Protein AF-A0A1F3E690-F1 (afdb_monomer_lite)

Sequence (294 aa):
MEQYYFLQKNGNSQGPYRLVDLKKLAIQADDLVWRNNTNEWVKASDLEELSDIIIAKAPPVDESSLNIAGLYYFIQQKGIKKGPFKLQELKQLTIYFDELVWRSDSDQWKKSSDFEEFRDSFVIKPPPTPTEQNITEVNKKFVSKIFGRLVYLYITISVLIGIISYTIAQTSWENYIKETEGKYLGNTRSSNAPGYVTDYELMMNKRYPYYRPNSNNESAYGYGQGFWFRSFIAFGGTVYLTEEEQRNSNALLGNLMLSSFASLSFIFVAIGLIYYTIQRVSTEVEIETSILPK

Secondary structure (DSSP, 8-state):
----EEEEETTEEEEEE-HHHHTTS---TT-EEEETT-SS-EEGGG-GGGTTT----PPPP-GGGG--TT--EEEEETTEEEEEE-HHHHHHS---TT-EEEETT-SS-EEGGG-GGGGGG---PPPPPHHHHHHHHHHHHHHHHHHHHHHHHHHHHHHHHHHHHHHHHHHHHHHHHHHTTT--------TTSTTPPPHHHHHHTTEEES--TT-S---TTHHHHHHHHHHTGGG-PPPEEEHHHHHSHHHHHHHHHHHHHHHHHHHHHHHHHHHHHHHHHHHHHHHHHHHS--

Structure (mmCIF, N/CA/C/O backbone):
data_AF-A0A1F3E690-F1
#
_entry.id   AF-A0A1F3E690-F1
#
loop_
_atom_site.group_PDB
_atom_site.id
_atom_site.type_symbol
_atom_site.label_atom_id
_atom_site.label_alt_id
_atom_site.label_comp_id
_atom_site.label_asym_id
_atom_site.label_entity_id
_atom_site.label_seq_id
_atom_site.pdbx_PDB_ins_code
_atom_site.Cartn_x
_atom_site.Cartn_y
_atom_site.Cartn_z
_atom_site.occupancy
_atom_site.B_iso_or_equiv
_atom_site.auth_seq_id
_atom_site.auth_comp_id
_atom_site.auth_asym_id
_atom_site.auth_atom_id
_atom_site.pdbx_PDB_model_num
ATOM 1 N N . MET A 1 1 ? -47.374 12.536 24.929 1.00 78.00 1 MET A N 1
ATOM 2 C CA . MET A 1 1 ? -46.055 13.028 24.474 1.00 78.00 1 MET A CA 1
ATOM 3 C C . MET A 1 1 ? -45.161 11.816 24.312 1.00 78.00 1 MET A C 1
ATOM 5 O O . MET A 1 1 ? -45.245 10.933 25.156 1.00 78.00 1 MET A O 1
ATOM 9 N N . GLU A 1 2 ? -44.383 11.724 23.236 1.00 88.00 2 GLU A N 1
ATOM 10 C CA . GLU A 1 2 ? -43.420 10.626 23.085 1.00 88.00 2 GLU A CA 1
ATOM 11 C C . GLU A 1 2 ? -42.302 10.775 24.133 1.00 88.00 2 GLU A C 1
ATOM 13 O O . GLU A 1 2 ? -41.758 11.868 24.313 1.00 88.00 2 GLU A O 1
ATOM 18 N N . GLN A 1 3 ? -42.003 9.695 24.859 1.00 93.75 3 GLN A N 1
ATOM 19 C CA . GLN A 1 3 ? -40.878 9.638 25.794 1.00 93.75 3 GLN A CA 1
ATOM 20 C C . GLN A 1 3 ? -39.616 9.201 25.051 1.00 93.75 3 GLN A C 1
ATOM 22 O O . GLN A 1 3 ? -39.649 8.274 24.238 1.00 93.75 3 GLN A O 1
ATOM 27 N N . TYR A 1 4 ? -38.513 9.879 25.352 1.00 96.50 4 TYR A N 1
ATOM 28 C CA . TYR A 1 4 ? -37.199 9.612 24.785 1.00 96.50 4 TYR A CA 1
ATOM 29 C C . TYR A 1 4 ? -36.187 9.400 25.902 1.00 96.50 4 TYR A C 1
ATOM 31 O O . TYR A 1 4 ? -36.255 10.068 26.938 1.00 96.50 4 TYR A O 1
ATOM 39 N N . TYR A 1 5 ? -35.245 8.496 25.647 1.00 97.31 5 TYR A N 1
ATOM 40 C CA . TYR A 1 5 ? -34.231 8.064 26.597 1.00 97.31 5 TYR A CA 1
ATOM 41 C C . TYR A 1 5 ? -32.831 8.314 26.041 1.00 97.31 5 TYR A C 1
ATOM 43 O O . TYR A 1 5 ? -32.582 8.121 24.851 1.00 97.31 5 TYR A O 1
ATOM 51 N N . PHE A 1 6 ? -31.907 8.700 26.906 1.00 96.94 6 PHE A N 1
ATOM 52 C CA . PHE A 1 6 ? -30.475 8.726 26.633 1.00 96.94 6 PHE A CA 1
ATOM 53 C C . PHE A 1 6 ? -29.792 7.737 27.572 1.00 96.94 6 PHE A C 1
ATOM 55 O O . PHE A 1 6 ? -30.199 7.603 28.723 1.00 96.94 6 PHE A O 1
ATOM 62 N N . LEU A 1 7 ? -28.770 7.042 27.084 1.00 96.62 7 LEU A N 1
ATOM 63 C CA . LEU A 1 7 ? -28.048 6.006 27.814 1.00 96.62 7 LEU A CA 1
ATOM 64 C C . LEU A 1 7 ? -26.575 6.389 27.925 1.00 96.62 7 LEU A C 1
ATOM 66 O O . LEU A 1 7 ? -25.974 6.777 26.925 1.00 96.62 7 LEU A O 1
ATOM 70 N N . GLN A 1 8 ? -25.982 6.290 29.110 1.00 94.69 8 GLN A N 1
ATOM 71 C CA . GLN A 1 8 ? -24.563 6.566 29.302 1.00 94.69 8 GLN A CA 1
ATOM 72 C C . GLN A 1 8 ? -23.783 5.252 29.334 1.00 94.69 8 GLN A C 1
ATOM 74 O O . GLN A 1 8 ? -23.888 4.489 30.289 1.00 94.69 8 GLN A O 1
ATOM 79 N N . LYS A 1 9 ? -22.974 4.998 28.299 1.00 84.62 9 LYS A N 1
ATOM 80 C CA . LYS A 1 9 ? -22.140 3.794 28.185 1.00 84.62 9 LYS A CA 1
ATOM 81 C C . LYS A 1 9 ? -20.679 4.191 28.029 1.00 84.62 9 LYS A C 1
ATOM 83 O O . LYS A 1 9 ? -20.340 4.988 27.154 1.00 84.62 9 LYS A O 1
ATOM 88 N N . ASN A 1 10 ? -19.810 3.653 28.886 1.00 80.88 10 ASN A N 1
ATOM 89 C CA . ASN A 1 10 ? -18.375 3.977 28.913 1.00 80.88 10 ASN A CA 1
ATOM 90 C C . ASN A 1 10 ? -18.098 5.494 29.011 1.00 80.88 10 ASN A C 1
ATOM 92 O O . ASN A 1 10 ? -17.221 6.020 28.331 1.00 80.88 10 ASN A O 1
ATOM 96 N N . GLY A 1 11 ? -18.894 6.218 29.806 1.00 80.56 11 GLY A N 1
ATOM 97 C CA . GLY A 1 11 ? -18.765 7.668 29.996 1.00 80.56 11 GLY A CA 1
ATOM 98 C C . GLY A 1 11 ? -19.357 8.539 28.880 1.00 80.56 11 GLY A C 1
ATOM 99 O O . GLY A 1 11 ? -19.478 9.745 29.076 1.00 80.56 11 GLY A O 1
ATOM 100 N N . ASN A 1 12 ? -19.794 7.954 27.760 1.00 85.06 12 ASN A N 1
ATOM 101 C CA . ASN A 1 12 ? -20.413 8.680 26.652 1.00 85.06 12 ASN A CA 1
ATOM 102 C C . ASN A 1 12 ? -21.935 8.529 26.667 1.00 85.06 12 ASN A C 1
ATOM 104 O O . ASN A 1 12 ? -22.455 7.421 26.800 1.00 85.06 12 ASN A O 1
ATOM 108 N N . SER A 1 13 ? -22.648 9.635 26.467 1.00 91.50 13 SER A N 1
ATOM 109 C CA . SER A 1 13 ? -24.105 9.635 26.317 1.00 91.50 13 SER A CA 1
ATOM 110 C C . SER A 1 13 ? -24.503 9.289 24.879 1.00 91.50 13 SER A C 1
ATOM 112 O O . SER A 1 13 ? -23.990 9.874 23.927 1.00 91.50 13 SER A O 1
ATOM 114 N N . GLN A 1 14 ? -25.435 8.355 24.716 1.00 94.94 14 GLN A N 1
ATOM 115 C CA . GLN A 1 14 ? -25.971 7.886 23.438 1.00 94.94 14 GLN A CA 1
ATOM 116 C C . GLN A 1 14 ? -27.498 8.067 23.420 1.00 94.94 14 GLN A C 1
ATOM 118 O O . GLN A 1 14 ? -28.157 7.831 24.431 1.00 94.94 14 GLN A O 1
ATOM 123 N N . GLY A 1 15 ? -28.075 8.494 22.294 1.00 93.56 15 GLY A N 1
ATOM 124 C CA . GLY A 1 15 ? -29.522 8.721 22.147 1.00 93.56 15 GLY A CA 1
ATOM 125 C C . GLY A 1 15 ? -29.861 9.898 21.218 1.00 93.56 15 GLY A C 1
ATOM 126 O O . GLY A 1 15 ? -28.955 10.445 20.585 1.00 93.56 15 GLY A O 1
ATOM 127 N N . PRO A 1 16 ? -31.143 10.310 21.128 1.00 96.00 16 PRO A N 1
ATOM 128 C CA . PRO A 1 16 ? -32.289 9.781 21.872 1.00 96.00 16 PRO A CA 1
ATOM 129 C C . PRO A 1 16 ? -32.800 8.442 21.318 1.00 96.00 16 PRO A C 1
ATOM 131 O O . PRO A 1 16 ? -32.858 8.236 20.108 1.00 96.00 16 PRO A O 1
ATOM 134 N N . TYR A 1 17 ? -33.241 7.557 22.209 1.00 97.06 17 TYR A N 1
ATOM 135 C CA . TYR A 1 17 ? -33.854 6.269 21.891 1.00 97.06 17 TYR A CA 1
ATOM 136 C C . TYR A 1 17 ? -35.322 6.237 22.298 1.00 97.06 17 TYR A C 1
ATOM 138 O O . TYR A 1 17 ? -35.722 6.843 23.295 1.00 97.06 17 TYR A O 1
ATOM 146 N N . ARG A 1 18 ? -36.126 5.477 21.551 1.00 96.69 18 ARG A N 1
ATOM 147 C CA . ARG A 1 18 ? -37.462 5.060 21.991 1.00 96.69 18 ARG A CA 1
ATOM 148 C C . ARG A 1 18 ? -37.337 3.792 22.834 1.00 96.69 18 ARG A C 1
ATOM 150 O O . ARG A 1 18 ? -36.387 3.029 22.673 1.00 96.69 18 ARG A O 1
ATOM 157 N N . LEU A 1 19 ? -38.336 3.504 23.670 1.00 95.06 19 LEU A N 1
ATOM 158 C CA . LEU A 1 19 ? -38.363 2.288 24.501 1.00 95.06 19 LEU A CA 1
ATOM 159 C C . LEU A 1 19 ? -38.184 0.994 23.677 1.00 95.06 19 LEU A C 1
ATOM 161 O O . LEU A 1 19 ? -37.526 0.050 24.101 1.00 95.06 19 LEU A O 1
ATOM 165 N N . VAL A 1 20 ? -38.738 0.965 22.462 1.00 94.44 20 VAL A N 1
ATOM 166 C CA . VAL A 1 20 ? -38.610 -0.173 21.534 1.00 94.44 20 VAL A CA 1
ATOM 167 C C . VAL A 1 20 ? -37.180 -0.327 21.003 1.00 94.44 20 VAL A C 1
ATOM 169 O O . VAL A 1 20 ? -36.743 -1.446 20.743 1.00 94.44 20 VAL A O 1
ATOM 172 N N . ASP A 1 21 ? -36.438 0.771 20.861 1.00 95.56 21 ASP A N 1
ATOM 173 C CA . ASP A 1 21 ? -35.041 0.740 20.422 1.00 95.56 21 ASP A CA 1
ATOM 174 C C . ASP A 1 21 ? -34.113 0.344 21.573 1.00 95.56 21 ASP A C 1
ATOM 176 O O . ASP A 1 21 ? -33.176 -0.424 21.358 1.00 95.56 21 ASP A O 1
ATOM 180 N N . LEU A 1 22 ? -34.433 0.765 22.804 1.00 93.94 22 LEU A N 1
ATOM 181 C CA . LEU A 1 22 ? -33.740 0.317 24.014 1.00 93.94 22 LEU A CA 1
ATOM 182 C C . LEU A 1 22 ? -33.794 -1.207 24.177 1.00 93.94 22 LEU A C 1
ATOM 184 O O . LEU A 1 22 ? -32.798 -1.784 24.576 1.00 93.94 22 LEU A O 1
ATOM 188 N N . LYS A 1 23 ? -34.880 -1.886 23.775 1.00 92.62 23 LYS A N 1
ATOM 189 C CA . LYS A 1 23 ? -34.962 -3.366 23.788 1.00 92.62 23 LYS A CA 1
ATOM 190 C C . LYS A 1 23 ? -33.891 -4.064 22.946 1.00 92.62 23 LYS A C 1
ATOM 192 O O . LYS A 1 23 ? -33.579 -5.224 23.193 1.00 92.62 23 LYS A O 1
ATOM 197 N N . LYS A 1 24 ? -33.373 -3.394 21.914 1.00 93.44 24 LYS A N 1
ATOM 198 C CA . LYS A 1 24 ? -32.326 -3.938 21.032 1.00 93.44 24 LYS A CA 1
ATOM 199 C C . LYS A 1 24 ? -30.928 -3.671 21.577 1.00 93.44 24 LYS A C 1
ATOM 201 O O . LYS A 1 24 ? -29.971 -4.318 21.160 1.00 93.44 24 LYS A O 1
ATOM 206 N N . LEU A 1 25 ? -30.809 -2.697 22.472 1.00 89.75 25 LEU A N 1
ATOM 207 C CA . LEU A 1 25 ? -29.580 -2.367 23.164 1.00 89.75 25 LEU A CA 1
ATOM 208 C C . LEU A 1 25 ? -29.561 -3.245 24.417 1.00 89.75 25 LEU A C 1
ATOM 210 O O . LEU A 1 25 ? -30.463 -3.186 25.235 1.00 89.75 25 LEU A O 1
ATOM 214 N N . ALA A 1 26 ? -28.583 -4.133 24.547 1.00 89.94 26 ALA A N 1
ATOM 215 C CA . ALA A 1 26 ? -28.432 -4.959 25.742 1.00 89.94 26 ALA A CA 1
ATOM 216 C C . ALA A 1 26 ? -28.066 -4.070 26.951 1.00 89.94 26 ALA A C 1
ATOM 218 O O . ALA A 1 26 ? -26.880 -3.844 27.205 1.00 89.94 26 ALA A O 1
ATOM 219 N N . ILE A 1 27 ? -29.076 -3.511 27.625 1.00 94.06 27 ILE A N 1
ATOM 220 C CA . ILE A 1 27 ? -28.943 -2.596 28.769 1.00 94.06 27 ILE A CA 1
ATOM 221 C C . ILE A 1 27 ? -28.781 -3.412 30.049 1.00 94.06 27 ILE A C 1
ATOM 223 O O . ILE A 1 27 ? -29.489 -4.401 30.263 1.00 94.06 27 ILE A O 1
ATOM 227 N N . GLN A 1 28 ? -27.842 -2.995 30.892 1.00 94.19 28 GLN A N 1
ATOM 228 C CA . GLN A 1 28 ? -27.596 -3.583 32.204 1.00 94.19 28 GLN A CA 1
ATOM 229 C C . GLN A 1 28 ? -28.292 -2.775 33.305 1.00 94.19 28 GLN A C 1
ATOM 231 O O . GLN A 1 28 ? -28.606 -1.601 33.136 1.00 94.19 28 GLN A O 1
ATOM 236 N N . ALA A 1 29 ? -28.536 -3.409 34.454 1.00 94.31 29 ALA A N 1
ATOM 237 C CA . ALA A 1 29 ? -29.209 -2.790 35.600 1.00 94.31 29 ALA A CA 1
ATOM 238 C C . ALA A 1 29 ? -28.504 -1.518 36.114 1.00 94.31 29 ALA A C 1
ATOM 240 O O . ALA A 1 29 ? -29.156 -0.610 36.623 1.00 94.31 29 ALA A O 1
ATOM 241 N N . ASP A 1 30 ? -27.179 -1.464 35.996 1.00 94.25 30 ASP A N 1
ATOM 242 C CA . ASP A 1 30 ? -26.307 -0.385 36.456 1.00 94.25 30 ASP A CA 1
ATOM 243 C C . ASP A 1 30 ? -26.054 0.714 35.413 1.00 94.25 30 ASP A C 1
ATOM 245 O O . ASP A 1 30 ? -25.479 1.745 35.771 1.00 94.25 30 ASP A O 1
ATOM 249 N N . ASP A 1 31 ? -26.517 0.545 34.169 1.00 94.81 31 ASP A N 1
ATOM 250 C CA . ASP A 1 31 ? -26.424 1.588 33.145 1.00 94.81 31 ASP A CA 1
ATOM 251 C C . ASP A 1 31 ? -27.218 2.831 33.581 1.00 94.81 31 ASP A C 1
ATOM 253 O O . ASP A 1 31 ? -28.345 2.741 34.078 1.00 94.81 31 ASP A O 1
ATOM 257 N N . LEU A 1 32 ? -26.636 4.015 33.379 1.00 96.19 32 LEU A N 1
ATOM 258 C CA . LEU A 1 32 ? -27.300 5.282 33.671 1.00 96.19 32 LEU A CA 1
ATOM 259 C C . LEU A 1 32 ? -28.178 5.695 32.490 1.00 96.19 32 LEU A C 1
ATOM 261 O O . LEU A 1 32 ? -27.722 5.777 31.345 1.00 96.19 32 LEU A O 1
ATOM 265 N N . VAL A 1 33 ? -29.436 6.004 32.786 1.00 96.69 33 VAL A N 1
ATOM 266 C CA . VAL A 1 33 ? -30.456 6.397 31.819 1.00 96.69 33 VAL A CA 1
ATOM 267 C C . VAL A 1 33 ? -31.025 7.757 32.203 1.00 96.69 33 VAL A C 1
ATOM 269 O O . VAL A 1 33 ? -31.386 8.008 33.351 1.00 96.69 33 VAL A O 1
ATOM 272 N N . TRP A 1 34 ? -31.129 8.648 31.225 1.00 97.69 34 TRP A N 1
ATOM 273 C CA . TRP A 1 34 ? -31.818 9.925 31.362 1.00 97.69 34 TRP A CA 1
ATOM 274 C C . TRP A 1 34 ? -33.083 9.908 30.509 1.00 97.69 34 TRP A C 1
ATOM 276 O O . TRP A 1 34 ? -33.040 9.505 29.346 1.00 97.69 34 TRP A O 1
ATOM 286 N N . ARG A 1 35 ? -34.211 10.358 31.061 1.00 95.62 35 ARG A N 1
ATOM 287 C CA . ARG A 1 35 ? -35.491 10.473 30.345 1.00 95.62 35 ARG A CA 1
ATOM 288 C C . ARG A 1 35 ? -35.982 11.917 30.347 1.00 95.62 35 ARG A C 1
ATOM 290 O O . ARG A 1 35 ? -35.684 12.688 31.253 1.00 95.62 35 ARG A O 1
ATOM 297 N N . ASN A 1 36 ? -36.765 12.285 29.335 1.00 91.69 36 ASN A N 1
ATOM 298 C CA . ASN A 1 36 ? -37.190 13.674 29.109 1.00 91.69 36 ASN A CA 1
ATOM 299 C C . ASN A 1 36 ? -38.042 14.318 30.226 1.00 91.69 36 ASN A C 1
ATOM 301 O O . ASN A 1 36 ? -38.322 15.512 30.156 1.00 91.69 36 ASN A O 1
ATOM 305 N N . ASN A 1 37 ? -38.453 13.556 31.239 1.00 90.75 37 ASN A N 1
ATOM 306 C CA . ASN A 1 37 ? -39.210 14.004 32.408 1.00 90.75 37 ASN A CA 1
ATOM 307 C C . ASN A 1 37 ? -38.422 13.884 33.730 1.00 90.75 37 ASN A C 1
ATOM 309 O O . ASN A 1 37 ? -39.015 13.998 34.802 1.00 90.75 37 ASN A O 1
ATOM 313 N N . THR A 1 38 ? -37.107 13.656 33.673 1.00 90.44 38 THR A N 1
ATOM 314 C CA . THR A 1 38 ? -36.210 13.625 34.840 1.00 90.44 38 THR A CA 1
ATOM 315 C C . THR A 1 38 ? -35.084 14.635 34.687 1.00 90.44 38 THR A C 1
ATOM 317 O O . THR A 1 38 ? -34.543 14.803 33.601 1.00 90.44 38 THR A O 1
ATOM 320 N N . ASN A 1 39 ? -34.688 15.271 35.789 1.00 92.25 39 ASN A N 1
ATOM 321 C CA . ASN A 1 39 ? -33.569 16.220 35.794 1.00 92.25 39 ASN A CA 1
ATOM 322 C C . ASN A 1 39 ? -32.209 15.544 36.021 1.00 92.25 39 ASN A C 1
ATOM 324 O O . ASN A 1 39 ? -31.175 16.183 35.855 1.00 92.25 39 ASN A O 1
ATOM 328 N N . GLU A 1 40 ? -32.202 14.262 36.383 1.00 96.38 40 GLU A N 1
ATOM 329 C CA . GLU A 1 40 ? -31.009 13.521 36.787 1.00 96.38 40 GLU A CA 1
ATOM 330 C C . GLU A 1 40 ? -30.909 12.199 36.023 1.00 96.38 40 GLU A C 1
ATOM 332 O O . GLU A 1 40 ? -31.909 11.670 35.533 1.00 96.38 40 GLU A O 1
ATOM 337 N N . TRP A 1 41 ? -29.685 11.686 35.898 1.00 96.00 41 TRP A N 1
ATOM 338 C CA . TRP A 1 41 ? -29.430 10.340 35.395 1.00 96.00 41 TRP A CA 1
ATOM 339 C C . TRP A 1 41 ? -29.808 9.329 36.473 1.00 96.00 41 TRP A C 1
ATOM 341 O O . TRP A 1 41 ? -29.336 9.422 37.604 1.00 96.00 41 TRP A O 1
ATOM 351 N N . VAL A 1 42 ? -30.641 8.360 36.118 1.00 96.50 42 VAL A N 1
ATOM 352 C CA . VAL A 1 42 ? -31.151 7.335 37.032 1.00 96.50 42 VAL A CA 1
ATOM 353 C C . VAL A 1 42 ? -30.656 5.974 36.550 1.00 96.50 42 VAL A C 1
ATOM 355 O O . VAL A 1 42 ? -30.513 5.765 35.346 1.00 96.50 42 VAL A O 1
ATOM 358 N N . LYS A 1 43 ? -30.359 5.038 37.456 1.00 96.81 43 LYS A N 1
ATOM 359 C CA . LYS A 1 43 ? -29.988 3.678 37.041 1.00 96.81 43 LYS A CA 1
ATOM 360 C C . LYS A 1 43 ? -31.152 3.013 36.319 1.00 96.81 43 LYS A C 1
ATOM 362 O O . LYS A 1 43 ? -32.304 3.187 36.715 1.00 96.81 43 LYS A O 1
ATOM 367 N N . ALA A 1 44 ? -30.850 2.207 35.305 1.00 95.88 44 ALA A N 1
ATOM 368 C CA . ALA A 1 44 ? -31.862 1.455 34.575 1.00 95.88 44 ALA A CA 1
ATOM 369 C C . ALA A 1 44 ? -32.708 0.577 35.514 1.00 95.88 44 ALA A C 1
ATOM 371 O O . ALA A 1 44 ? -33.916 0.488 35.323 1.00 95.88 44 ALA A O 1
ATOM 372 N N . SER A 1 45 ? -32.101 0.000 36.562 1.00 96.12 45 SER A N 1
ATOM 373 C CA . SER A 1 45 ? -32.797 -0.798 37.585 1.00 96.12 45 SER A CA 1
ATOM 374 C C . SER A 1 45 ? -33.892 -0.060 38.344 1.00 96.12 45 SER A C 1
ATOM 376 O O . SER A 1 45 ? -34.820 -0.697 38.835 1.00 96.12 45 SER A O 1
ATOM 378 N N . ASP A 1 46 ? -33.774 1.259 38.473 1.00 96.88 46 ASP A N 1
ATOM 379 C CA . ASP A 1 46 ? -34.691 2.067 39.278 1.00 96.88 46 ASP A CA 1
ATOM 380 C C . ASP A 1 46 ? -35.875 2.574 38.430 1.00 96.88 46 ASP A C 1
ATOM 382 O O . ASP A 1 46 ? -36.803 3.198 38.947 1.00 96.88 46 ASP A O 1
ATOM 386 N N . LEU A 1 47 ? -35.850 2.308 37.119 1.00 95.62 47 LEU A N 1
ATOM 387 C CA . LEU A 1 47 ? -36.917 2.616 36.176 1.00 95.62 47 LEU A CA 1
ATOM 388 C C . LEU A 1 47 ? -37.769 1.362 35.957 1.00 95.62 47 LEU A C 1
ATOM 390 O O . LEU A 1 47 ? -37.384 0.451 35.225 1.00 95.62 47 LEU A O 1
ATOM 394 N N . GLU A 1 48 ? -38.947 1.327 36.581 1.00 95.75 48 GLU A N 1
ATOM 395 C CA . GLU A 1 48 ? -39.883 0.196 36.507 1.00 95.75 48 GLU A CA 1
ATOM 396 C C . GLU A 1 48 ? -40.213 -0.184 35.053 1.00 95.75 48 GLU A C 1
ATOM 398 O O . GLU A 1 48 ? -40.276 -1.367 34.720 1.00 95.75 48 GLU A O 1
ATOM 403 N N . GLU A 1 49 ? -40.309 0.802 34.153 1.00 95.12 49 GLU A N 1
ATOM 404 C CA . GLU A 1 49 ? -40.580 0.577 32.731 1.00 95.12 49 GLU A CA 1
ATOM 405 C C . GLU A 1 49 ? -39.461 -0.154 31.962 1.00 95.12 49 GLU A C 1
ATOM 407 O O . GLU A 1 49 ? -39.698 -0.633 30.850 1.00 95.12 49 GLU A O 1
ATOM 412 N N . LEU A 1 50 ? -38.246 -0.232 32.519 1.00 95.06 50 LEU A N 1
ATOM 413 C CA . LEU A 1 50 ? -37.106 -0.928 31.914 1.00 95.06 50 LEU A CA 1
ATOM 414 C C . LEU A 1 50 ? -36.878 -2.326 32.509 1.00 95.06 50 LEU A C 1
ATOM 416 O O . LEU A 1 50 ? -36.038 -3.072 32.007 1.00 95.06 50 LEU A O 1
ATOM 420 N N . SER A 1 51 ? -37.628 -2.717 33.540 1.00 94.19 51 SER A N 1
ATOM 421 C CA . SER A 1 51 ? -37.446 -4.002 34.232 1.00 94.19 51 SER A CA 1
ATOM 422 C C . SER A 1 51 ? -37.514 -5.219 33.294 1.00 94.19 51 SER A C 1
ATOM 424 O O . SER A 1 51 ? -36.687 -6.122 33.405 1.00 94.19 51 SER A O 1
ATOM 426 N N . ASP A 1 52 ? -38.412 -5.197 32.305 1.00 94.25 52 ASP A N 1
ATOM 427 C CA . ASP A 1 52 ? -38.596 -6.277 31.320 1.00 94.25 52 ASP A CA 1
ATOM 428 C C . ASP A 1 52 ? -37.468 -6.393 30.280 1.00 94.25 52 ASP A C 1
ATOM 430 O O . ASP A 1 52 ? -37.420 -7.362 29.518 1.00 94.25 52 ASP A O 1
ATOM 434 N N . ILE A 1 53 ? -36.601 -5.380 30.171 1.00 93.12 53 ILE A N 1
ATOM 435 C CA . ILE A 1 53 ? -35.581 -5.293 29.112 1.00 93.12 53 ILE A CA 1
ATOM 436 C C . ILE A 1 53 ? -34.155 -5.406 29.652 1.00 93.12 53 ILE A C 1
ATOM 438 O O . ILE A 1 53 ? -33.225 -5.606 28.871 1.00 93.12 53 ILE A O 1
ATOM 442 N N . ILE A 1 54 ? -33.981 -5.285 30.970 1.00 91.44 54 ILE A N 1
ATOM 443 C CA . ILE A 1 54 ? -32.686 -5.424 31.630 1.00 91.44 54 ILE A CA 1
ATOM 444 C C . ILE A 1 54 ? -32.262 -6.887 31.559 1.00 91.44 54 ILE A C 1
ATOM 446 O O . ILE A 1 54 ? -32.879 -7.778 32.146 1.00 91.44 54 ILE A O 1
ATOM 450 N N . ILE A 1 55 ? -31.171 -7.139 30.842 1.00 83.06 55 ILE A N 1
ATOM 451 C CA . ILE A 1 55 ? -30.596 -8.477 30.764 1.00 83.06 55 ILE A CA 1
ATOM 452 C C . ILE A 1 55 ? -29.881 -8.734 32.088 1.00 83.06 55 ILE A C 1
ATOM 454 O O . ILE A 1 55 ? -28.974 -7.991 32.471 1.00 83.06 55 ILE A O 1
ATOM 458 N N . ALA A 1 56 ? -30.290 -9.790 32.796 1.00 73.19 56 ALA A N 1
ATOM 459 C CA . ALA A 1 56 ? -29.601 -10.235 33.999 1.00 73.19 56 ALA A CA 1
ATOM 460 C C . ALA A 1 56 ? -28.112 -10.420 33.681 1.00 73.19 56 ALA A C 1
ATOM 462 O O . ALA A 1 56 ? -27.755 -11.145 32.749 1.00 73.19 56 ALA A O 1
ATOM 463 N N . LYS A 1 57 ? -27.251 -9.724 34.434 1.00 59.72 57 LYS A N 1
ATOM 464 C CA . LYS A 1 57 ? -25.798 -9.771 34.264 1.00 59.72 57 LYS A CA 1
ATOM 465 C C . LYS A 1 57 ? -25.361 -11.234 34.267 1.00 59.72 57 LYS A C 1
ATOM 467 O O . LYS A 1 57 ? -25.527 -11.922 35.275 1.00 59.72 57 LYS A O 1
ATOM 472 N N . ALA A 1 58 ? -24.847 -11.712 33.132 1.00 55.03 58 ALA A N 1
ATOM 473 C CA . ALA A 1 58 ? -24.239 -13.032 33.068 1.00 55.03 58 ALA A CA 1
ATOM 474 C C . ALA A 1 58 ? -23.165 -13.115 34.169 1.00 55.03 58 ALA A C 1
ATOM 476 O O . ALA A 1 58 ? -22.495 -12.105 34.424 1.00 55.03 58 ALA A O 1
ATOM 477 N N . PRO A 1 59 ? -23.023 -14.261 34.862 1.00 59.22 59 PRO A N 1
ATOM 478 C CA . PRO A 1 59 ? -21.993 -14.414 35.882 1.00 59.22 59 PRO A CA 1
ATOM 479 C C . PRO A 1 59 ? -20.637 -13.985 35.300 1.00 59.22 59 PRO A C 1
ATOM 481 O O . PRO A 1 59 ? -20.389 -14.252 34.121 1.00 59.22 59 PRO A O 1
ATOM 484 N N . PRO A 1 60 ? -19.792 -13.277 36.076 1.00 54.88 60 PRO A N 1
ATOM 485 C CA . PRO A 1 60 ? -18.509 -12.788 35.590 1.00 54.88 60 PRO A CA 1
ATOM 486 C C . PRO A 1 60 ? -17.736 -13.962 34.992 1.00 54.88 60 PRO A C 1
ATOM 488 O O . PRO A 1 60 ? -17.464 -14.945 35.681 1.00 54.88 60 PRO A O 1
ATOM 491 N N . VAL A 1 61 ? -17.459 -13.881 33.690 1.00 51.12 61 VAL A N 1
ATOM 492 C CA . VAL A 1 61 ? -16.619 -14.861 33.007 1.00 51.12 61 VAL A CA 1
ATOM 493 C C . VAL A 1 61 ? -15.259 -14.777 33.679 1.00 51.12 61 VAL A C 1
ATOM 495 O O . VAL A 1 61 ? -14.659 -13.706 33.734 1.00 51.12 61 VAL A O 1
ATOM 498 N N . ASP A 1 62 ? -14.814 -15.887 34.255 1.00 51.91 62 ASP A N 1
ATOM 499 C CA . ASP A 1 62 ? -13.533 -15.963 34.936 1.00 51.91 62 ASP A CA 1
ATOM 500 C C . ASP A 1 62 ? -12.409 -15.749 33.908 1.00 51.91 62 ASP A C 1
ATOM 502 O O . ASP A 1 62 ? -12.027 -16.662 33.171 1.00 51.91 62 ASP A O 1
ATOM 506 N N . GLU A 1 63 ? -11.909 -14.512 33.816 1.00 52.16 63 GLU A N 1
ATOM 507 C CA . GLU A 1 63 ? -10.866 -14.091 32.871 1.00 52.16 63 GLU A CA 1
ATOM 508 C C . GLU A 1 63 ? -9.564 -14.893 33.039 1.00 52.16 63 GLU A C 1
ATOM 510 O O . GLU A 1 63 ? -8.738 -14.940 32.125 1.00 52.16 63 GLU A O 1
ATOM 515 N N . SER A 1 64 ? -9.396 -15.589 34.171 1.00 53.72 64 SER A N 1
ATOM 516 C CA . SER A 1 64 ? -8.266 -16.487 34.406 1.00 53.72 64 SER A CA 1
ATOM 517 C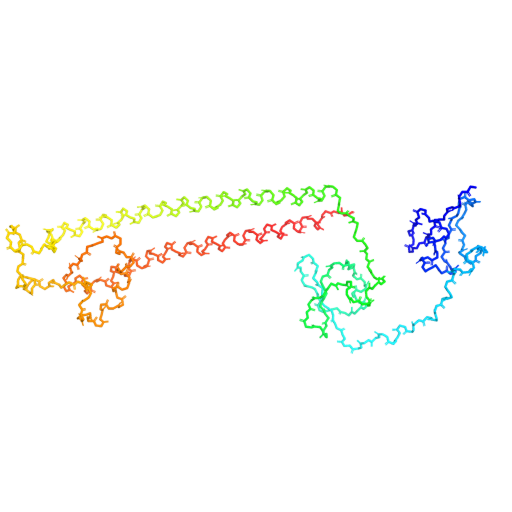 C . SER A 1 64 ? -8.264 -17.719 33.483 1.00 53.72 64 SER A C 1
ATOM 519 O O . SER A 1 64 ? -7.201 -18.289 33.234 1.00 53.72 64 SER A O 1
ATOM 521 N N . SER A 1 65 ? -9.409 -18.073 32.884 1.00 52.59 65 SER A N 1
ATOM 522 C CA . SER A 1 65 ? -9.541 -19.173 31.913 1.00 52.59 65 SER A CA 1
ATOM 523 C C . SER A 1 65 ? -9.142 -18.808 30.471 1.00 52.59 65 SER A C 1
ATOM 525 O O . SER A 1 65 ? -8.931 -19.697 29.648 1.00 52.59 65 SER A O 1
ATOM 527 N N . LEU A 1 66 ? -8.977 -17.514 30.162 1.00 53.31 66 LEU A N 1
ATOM 528 C CA . LEU A 1 66 ? -8.616 -16.996 28.830 1.00 53.31 66 LEU A CA 1
ATOM 529 C C . LEU A 1 66 ? -7.117 -16.708 28.672 1.00 53.31 66 LEU A C 1
ATOM 531 O O . LEU A 1 66 ? -6.680 -16.149 27.662 1.00 53.31 66 LEU A O 1
ATOM 535 N N . ASN A 1 67 ? -6.305 -17.117 29.646 1.00 52.06 67 ASN A N 1
ATOM 536 C CA . ASN A 1 67 ? -4.855 -17.092 29.533 1.00 52.06 67 ASN A CA 1
ATOM 537 C C . ASN A 1 67 ? -4.401 -18.259 28.638 1.00 52.06 67 ASN A C 1
ATOM 539 O O . ASN A 1 67 ? -3.895 -19.275 29.114 1.00 52.06 67 ASN A O 1
ATOM 543 N N . ILE A 1 68 ? -4.643 -18.137 27.327 1.00 60.12 68 ILE A N 1
ATOM 544 C CA . ILE A 1 68 ? -4.161 -19.082 26.314 1.00 60.12 68 ILE A CA 1
ATOM 545 C C . ILE A 1 68 ? -2.638 -18.932 26.257 1.00 60.12 68 ILE A C 1
ATOM 547 O O . ILE A 1 68 ? -2.087 -18.121 25.508 1.00 60.12 68 ILE A O 1
ATOM 551 N N . ALA A 1 69 ? -1.959 -19.668 27.132 1.00 64.44 69 ALA A N 1
ATOM 552 C CA . ALA A 1 69 ? -0.519 -19.639 27.286 1.00 64.44 69 ALA A CA 1
ATOM 553 C C . ALA A 1 69 ? 0.152 -20.006 25.951 1.00 64.44 69 ALA A C 1
ATOM 555 O O . ALA A 1 69 ? 0.127 -21.158 25.530 1.00 64.44 69 ALA A O 1
ATOM 556 N N . GLY A 1 70 ? 0.741 -19.011 25.282 1.00 83.69 70 GLY A N 1
ATOM 557 C CA . GLY A 1 70 ? 1.569 -19.205 24.088 1.00 83.69 70 GLY A CA 1
ATOM 558 C C . GLY A 1 70 ? 1.149 -18.424 22.844 1.00 83.69 70 GLY A C 1
ATOM 559 O O . GLY A 1 70 ? 1.938 -18.370 21.903 1.00 83.69 70 GLY A O 1
ATOM 560 N N . LEU A 1 71 ? -0.027 -17.786 22.822 1.00 91.81 71 LEU A N 1
ATOM 561 C CA . LEU A 1 71 ? -0.407 -16.936 21.690 1.00 91.81 71 LEU A CA 1
ATOM 562 C C . LEU A 1 71 ? 0.280 -15.569 21.758 1.00 91.81 71 LEU A C 1
ATOM 564 O O . LEU A 1 71 ? 0.261 -14.893 22.790 1.00 91.81 71 LEU A O 1
ATOM 568 N N . TYR A 1 72 ? 0.847 -15.149 20.630 1.00 94.44 72 TYR A N 1
ATOM 569 C CA . TYR A 1 72 ? 1.404 -13.815 20.439 1.00 94.44 72 TYR A CA 1
ATOM 570 C C . TYR A 1 72 ? 0.846 -13.167 19.176 1.00 94.44 72 TYR A C 1
ATOM 572 O O . TYR A 1 72 ? 0.442 -13.836 18.222 1.00 94.44 72 TYR A O 1
ATOM 580 N N . TYR A 1 73 ? 0.830 -11.840 19.192 1.00 96.25 73 TYR A N 1
ATOM 581 C CA . TYR A 1 73 ? 0.201 -11.015 18.173 1.00 96.25 73 TYR A CA 1
ATOM 582 C C . TYR A 1 73 ? 1.217 -10.046 17.576 1.00 96.25 73 TYR A C 1
ATOM 584 O O . TYR A 1 73 ? 2.060 -9.488 18.281 1.00 96.25 73 TYR A O 1
ATOM 592 N N . PHE A 1 74 ? 1.104 -9.811 16.277 1.00 97.19 74 PHE A N 1
ATOM 593 C CA . PHE A 1 74 ? 1.754 -8.707 15.586 1.00 97.19 74 PHE A CA 1
ATOM 594 C C . PHE A 1 74 ? 0.677 -7.789 15.019 1.00 97.19 74 PHE A C 1
ATOM 596 O O . PHE A 1 74 ? -0.328 -8.262 14.495 1.00 97.19 74 PHE A O 1
ATOM 603 N N . ILE A 1 75 ? 0.887 -6.479 15.099 1.00 96.38 75 ILE A N 1
ATOM 604 C CA . ILE A 1 75 ? -0.041 -5.474 14.567 1.00 96.38 75 ILE A CA 1
ATOM 605 C C . ILE A 1 75 ? 0.654 -4.652 13.494 1.00 96.38 75 ILE A C 1
ATOM 607 O O . ILE A 1 75 ? 1.847 -4.360 13.606 1.00 96.38 75 ILE A O 1
ATOM 611 N N . GLN A 1 76 ? -0.082 -4.264 12.459 1.00 95.50 76 GLN A N 1
ATOM 612 C CA . GLN A 1 76 ? 0.392 -3.322 11.458 1.00 95.50 76 GLN A CA 1
ATOM 613 C C . GLN A 1 76 ? -0.325 -1.988 11.646 1.00 95.50 76 GLN A C 1
ATOM 615 O O . GLN A 1 76 ? -1.479 -1.826 11.256 1.00 95.50 76 GLN A O 1
ATOM 620 N N . GLN A 1 77 ? 0.383 -1.025 12.231 1.00 90.50 77 GLN A N 1
ATOM 621 C CA . GLN A 1 77 ? -0.123 0.327 12.445 1.00 90.50 77 GLN A CA 1
ATOM 622 C C . GLN A 1 77 ? 0.632 1.278 11.535 1.00 90.50 77 GLN A C 1
ATOM 624 O O . GLN A 1 77 ? 1.857 1.367 11.639 1.00 90.50 77 GLN A O 1
ATOM 629 N N . LYS A 1 78 ? -0.092 1.999 10.672 1.00 83.69 78 LYS A N 1
ATOM 630 C CA . LYS A 1 78 ? 0.513 2.975 9.747 1.00 83.69 78 LYS A CA 1
ATOM 631 C C . LYS A 1 78 ? 1.656 2.354 8.927 1.00 83.69 78 LYS A C 1
ATOM 633 O O . LYS A 1 78 ? 2.805 2.772 9.001 1.00 83.69 78 LYS A O 1
ATOM 638 N N . GLY A 1 79 ? 1.383 1.198 8.317 1.00 83.56 79 GLY A N 1
ATOM 639 C CA . GLY A 1 79 ? 2.364 0.434 7.539 1.00 83.56 79 GLY A CA 1
ATOM 640 C C . GLY A 1 79 ? 3.452 -0.295 8.346 1.00 83.56 79 GLY A C 1
ATOM 641 O O . GLY A 1 79 ? 4.013 -1.265 7.835 1.00 83.56 79 GLY A O 1
ATOM 642 N N . ILE A 1 80 ? 3.709 0.085 9.601 1.00 89.75 80 ILE A N 1
ATOM 643 C CA . ILE A 1 80 ? 4.779 -0.470 10.439 1.00 89.75 80 ILE A CA 1
ATOM 644 C C . ILE A 1 80 ? 4.271 -1.682 11.222 1.00 89.75 80 ILE A C 1
ATOM 646 O O . ILE A 1 80 ? 3.275 -1.609 11.943 1.00 89.75 80 ILE A O 1
ATOM 650 N N . LYS A 1 81 ? 4.999 -2.799 11.118 1.00 95.44 81 LYS A N 1
ATOM 651 C CA . LYS A 1 81 ? 4.739 -4.016 11.896 1.00 95.44 81 LYS A CA 1
ATOM 652 C C . LYS A 1 81 ? 5.368 -3.894 13.283 1.00 95.44 81 LYS A C 1
ATOM 654 O O . LYS A 1 81 ? 6.560 -3.618 13.393 1.00 95.44 81 LYS A O 1
ATOM 659 N N . LYS A 1 82 ? 4.581 -4.124 14.331 1.00 96.00 82 LYS A N 1
ATOM 660 C CA . LYS A 1 82 ? 5.014 -4.122 15.735 1.00 96.00 82 LYS A CA 1
ATOM 661 C C . LYS A 1 82 ? 4.641 -5.449 16.398 1.00 96.00 82 LYS A C 1
ATOM 663 O O . LYS A 1 82 ? 3.597 -6.014 16.081 1.00 96.00 82 LYS A O 1
ATOM 668 N N . GLY A 1 83 ? 5.477 -5.925 17.317 1.00 94.38 83 GLY A N 1
ATOM 669 C CA . GLY A 1 83 ? 5.272 -7.162 18.078 1.00 94.38 83 GLY A CA 1
ATOM 670 C C . GLY A 1 83 ? 6.585 -7.925 18.312 1.00 94.38 83 GLY A C 1
ATOM 671 O O . GLY A 1 83 ? 7.646 -7.415 17.940 1.00 94.38 83 GLY A O 1
ATOM 672 N N . PRO A 1 84 ? 6.531 -9.139 18.891 1.00 95.50 84 PRO A N 1
ATOM 673 C CA . PRO A 1 84 ? 5.323 -9.828 19.350 1.00 95.50 84 PRO A CA 1
ATOM 674 C C . PRO A 1 84 ? 4.757 -9.205 20.633 1.00 95.50 84 PRO A C 1
ATOM 676 O O . PRO A 1 84 ? 5.509 -8.791 21.508 1.00 95.50 84 PRO A O 1
ATOM 679 N N . PHE A 1 85 ? 3.434 -9.180 20.747 1.00 95.56 85 PHE A N 1
ATOM 680 C CA . PHE A 1 85 ? 2.710 -8.723 21.932 1.00 95.56 85 PHE A CA 1
ATOM 681 C C . PHE A 1 85 ? 1.862 -9.845 22.516 1.00 95.56 85 PHE A C 1
ATOM 683 O O . PHE A 1 85 ? 1.331 -10.686 21.783 1.00 95.56 85 PHE A O 1
ATOM 690 N N . LYS A 1 86 ? 1.668 -9.819 23.832 1.00 94.38 86 LYS A N 1
ATOM 691 C CA . LYS A 1 86 ? 0.624 -10.615 24.492 1.00 94.38 86 LYS A CA 1
ATOM 692 C C . LYS A 1 86 ? -0.733 -9.928 24.354 1.00 94.38 86 LYS A C 1
ATOM 694 O O . LYS A 1 86 ? -0.800 -8.712 24.209 1.00 94.38 86 LYS A O 1
ATOM 699 N N . LEU A 1 87 ? -1.827 -10.683 24.484 1.00 92.25 87 LEU A N 1
ATOM 700 C CA . LEU A 1 87 ? -3.189 -10.132 24.408 1.00 92.25 87 LEU A CA 1
ATOM 701 C C . LEU A 1 87 ? -3.402 -8.953 25.378 1.00 92.25 87 LEU A C 1
ATOM 703 O O . LEU A 1 87 ? -3.969 -7.935 24.997 1.00 92.25 87 LEU A O 1
ATOM 707 N N . GLN A 1 88 ? -2.905 -9.069 26.614 1.00 90.25 88 GLN A N 1
ATOM 708 C CA . GLN A 1 88 ? -3.010 -8.007 27.623 1.00 90.25 88 GLN A CA 1
ATOM 709 C C . GLN A 1 88 ? -2.230 -6.743 27.236 1.00 90.25 88 GLN A C 1
ATOM 711 O O . GLN A 1 88 ? -2.734 -5.640 27.419 1.00 90.25 88 GLN A O 1
ATOM 716 N N . GLU A 1 89 ? -1.033 -6.896 26.665 1.00 91.81 89 GLU A N 1
ATOM 717 C CA . GLU A 1 89 ? -0.229 -5.775 26.159 1.00 91.81 89 GLU A CA 1
ATOM 718 C C . GLU A 1 89 ? -0.922 -5.119 24.958 1.00 91.81 89 GLU A C 1
ATOM 720 O O . GLU A 1 89 ? -0.969 -3.897 24.862 1.00 91.81 89 GLU A O 1
ATOM 725 N N . LEU A 1 90 ? -1.533 -5.921 24.078 1.00 92.12 90 LEU A N 1
ATOM 726 C CA . LEU A 1 90 ? -2.307 -5.424 22.942 1.00 92.12 90 LEU A CA 1
ATOM 727 C C . LEU A 1 90 ? -3.517 -4.602 23.394 1.00 92.12 90 LEU A C 1
ATOM 729 O O . LEU A 1 90 ? -3.762 -3.543 22.833 1.00 92.12 90 LEU A O 1
ATOM 733 N N . LYS A 1 91 ? -4.249 -5.052 24.423 1.00 89.88 91 LYS A N 1
ATOM 734 C CA . LYS A 1 91 ? -5.406 -4.323 24.976 1.00 89.88 91 LYS A CA 1
ATOM 735 C C . LYS A 1 91 ? -5.030 -2.966 25.578 1.00 89.88 91 LYS A C 1
ATOM 737 O O . LYS A 1 91 ? -5.877 -2.084 25.664 1.00 89.88 91 LYS A O 1
ATOM 742 N N . GLN A 1 92 ? -3.774 -2.793 25.992 1.00 92.12 92 GLN A N 1
ATOM 743 C CA . GLN A 1 92 ? -3.252 -1.501 26.448 1.00 92.12 92 GLN A CA 1
ATOM 744 C C . GLN A 1 92 ? -2.888 -0.573 25.279 1.00 92.12 92 GLN A C 1
ATOM 746 O O . GLN A 1 92 ? -2.792 0.640 25.463 1.00 92.12 92 GLN A O 1
ATOM 751 N N . LEU A 1 93 ? -2.693 -1.119 24.076 1.00 91.62 93 LEU A N 1
ATOM 752 C CA . LEU A 1 93 ? -2.488 -0.338 22.864 1.00 91.62 93 LEU A CA 1
ATOM 753 C C . LEU A 1 93 ? -3.839 0.110 22.298 1.00 91.62 93 LEU A C 1
ATOM 755 O O . LEU A 1 93 ? -4.818 -0.629 22.276 1.00 91.62 93 LEU A O 1
ATOM 759 N N . THR A 1 94 ? -3.893 1.336 21.784 1.00 89.94 94 THR A N 1
ATOM 760 C CA . THR A 1 94 ? -5.050 1.799 21.012 1.00 89.94 94 THR A CA 1
ATOM 761 C C . THR A 1 94 ? -5.041 1.111 19.648 1.00 89.94 94 THR A C 1
ATOM 763 O O . THR A 1 94 ? -4.237 1.475 18.788 1.00 89.94 94 THR A O 1
ATOM 766 N N . ILE A 1 95 ? -5.919 0.123 19.468 1.00 91.12 95 ILE A N 1
ATOM 767 C CA . ILE A 1 95 ? -6.103 -0.615 18.212 1.00 91.12 95 ILE A CA 1
ATOM 768 C C . ILE A 1 95 ? -7.418 -0.177 17.574 1.00 91.12 95 ILE A C 1
ATOM 770 O O . ILE A 1 95 ? -8.463 -0.153 18.231 1.00 91.12 95 ILE A O 1
ATOM 774 N N . TYR A 1 96 ? -7.377 0.163 16.288 1.00 91.12 96 TYR A N 1
ATOM 775 C CA . TYR A 1 96 ? -8.584 0.507 15.532 1.00 91.12 96 TYR A CA 1
ATOM 776 C C . TYR A 1 96 ? -9.187 -0.726 14.850 1.00 91.12 96 TYR A C 1
ATOM 778 O O . TYR A 1 96 ? -8.502 -1.714 14.589 1.00 91.12 96 TYR A O 1
ATOM 786 N N . PHE A 1 97 ? -10.484 -0.653 14.549 1.00 89.62 97 PHE A N 1
ATOM 787 C CA . PHE A 1 97 ? -11.311 -1.745 14.011 1.00 89.62 97 PHE A CA 1
ATOM 788 C C . PHE A 1 97 ? -10.814 -2.340 12.676 1.00 89.62 97 PHE A C 1
ATOM 790 O O . PHE A 1 97 ? -11.098 -3.493 12.342 1.00 89.62 97 PHE A O 1
ATOM 797 N N . ASP A 1 98 ? -10.106 -1.538 11.886 1.00 91.00 98 ASP A N 1
ATOM 798 C CA . ASP A 1 98 ? -9.597 -1.873 10.559 1.00 91.00 98 ASP A CA 1
ATOM 799 C C . ASP A 1 98 ? -8.095 -2.198 10.537 1.00 91.00 98 ASP A C 1
ATOM 801 O O . ASP A 1 98 ? -7.570 -2.533 9.474 1.00 91.00 98 ASP A O 1
ATOM 805 N N . GLU A 1 99 ? -7.404 -2.137 11.681 1.00 94.31 99 GLU A N 1
ATOM 806 C CA . GLU A 1 99 ? -5.981 -2.479 11.752 1.00 94.31 99 GLU A CA 1
ATOM 807 C C . GLU A 1 99 ? -5.752 -3.965 11.481 1.00 94.31 99 GLU A C 1
ATOM 809 O O . GLU A 1 99 ? -6.514 -4.828 11.920 1.00 94.31 99 GLU A O 1
ATOM 814 N N . LEU A 1 100 ? -4.679 -4.270 10.750 1.00 96.31 100 LEU A N 1
ATOM 815 C CA . LEU A 1 100 ? -4.299 -5.645 10.459 1.00 96.31 100 LEU A CA 1
ATOM 816 C C . LEU A 1 100 ? -3.556 -6.237 11.655 1.00 96.31 100 LEU A C 1
ATOM 818 O O . LEU A 1 100 ? -2.549 -5.695 12.116 1.00 96.31 100 LEU A O 1
ATOM 822 N N . VAL A 1 101 ? -4.040 -7.385 12.112 1.00 96.81 101 VAL A N 1
ATOM 823 C CA . VAL A 1 101 ? -3.476 -8.165 13.207 1.00 96.81 101 VAL A CA 1
ATOM 824 C C . VAL A 1 101 ? -3.155 -9.560 12.689 1.00 96.81 101 VAL A C 1
ATOM 826 O O . VAL A 1 101 ? -3.955 -10.206 12.008 1.00 96.81 101 VAL A O 1
ATOM 829 N N . TRP A 1 102 ? -1.956 -10.028 13.001 1.00 97.81 102 TRP A N 1
ATOM 830 C CA . TRP A 1 102 ? -1.536 -11.400 12.772 1.00 97.81 102 TRP A CA 1
ATOM 831 C C . TRP A 1 102 ? -1.391 -12.095 14.118 1.00 97.81 102 TRP A C 1
ATOM 833 O O . TRP A 1 102 ? -0.756 -11.564 15.030 1.00 97.81 102 TRP A O 1
ATOM 843 N N . ARG A 1 103 ? -1.994 -13.274 14.237 1.00 96.44 103 ARG A N 1
ATOM 844 C CA . ARG A 1 103 ? -1.970 -14.111 15.437 1.00 96.44 103 ARG A CA 1
ATOM 845 C C . ARG A 1 103 ? -1.122 -15.339 15.141 1.00 96.44 103 ARG A C 1
ATOM 847 O O . ARG A 1 103 ? -1.162 -15.842 14.023 1.00 96.44 103 ARG A O 1
ATOM 854 N N . SER A 1 104 ? -0.364 -15.812 16.123 1.00 95.00 104 SER A N 1
ATOM 855 C CA . SER A 1 104 ? 0.606 -16.906 15.954 1.00 95.00 104 SER A CA 1
ATOM 856 C C . SER A 1 104 ? 0.037 -18.238 15.454 1.00 95.00 104 SER A C 1
ATOM 858 O O . SER A 1 104 ? 0.795 -19.096 15.020 1.00 95.00 104 SER A O 1
ATOM 860 N N . ASP A 1 105 ? -1.276 -18.424 15.533 1.00 93.94 105 ASP A N 1
ATOM 861 C CA . ASP A 1 105 ? -2.026 -19.590 15.057 1.00 93.94 105 ASP A CA 1
ATOM 862 C C . ASP A 1 105 ? -2.750 -19.343 13.713 1.00 93.94 105 ASP A C 1
ATOM 864 O O . ASP A 1 105 ? -3.532 -20.183 13.272 1.00 93.94 105 ASP A O 1
ATOM 868 N N . SER A 1 106 ? -2.541 -18.185 13.078 1.00 94.12 106 SER A N 1
ATOM 869 C CA . SER A 1 106 ? -3.174 -17.789 11.818 1.00 94.12 106 SER A CA 1
ATOM 870 C C . SER A 1 106 ? -2.134 -17.676 10.708 1.00 94.12 106 SER A C 1
ATOM 872 O O . SER A 1 106 ? -1.128 -16.988 10.851 1.00 94.12 106 SER A O 1
ATOM 874 N N . ASP A 1 107 ? -2.416 -18.248 9.540 1.00 93.69 107 ASP A N 1
ATOM 875 C CA . ASP A 1 107 ? -1.524 -18.145 8.374 1.00 93.69 107 ASP A CA 1
ATOM 876 C C . ASP A 1 107 ? -1.621 -16.786 7.659 1.00 93.69 107 ASP A C 1
ATOM 878 O O . ASP A 1 107 ? -0.802 -16.451 6.802 1.00 93.69 107 ASP A O 1
ATOM 882 N N . GLN A 1 108 ? -2.638 -15.985 7.990 1.00 97.00 108 GLN A N 1
ATOM 883 C CA . GLN A 1 108 ? -2.944 -14.725 7.315 1.00 97.00 108 GLN A CA 1
ATOM 884 C C . GLN A 1 108 ? -3.153 -13.581 8.307 1.00 97.00 108 GLN A C 1
ATOM 886 O O . GLN A 1 108 ? -3.627 -13.780 9.429 1.00 97.00 108 GLN A O 1
ATOM 891 N N . TRP A 1 109 ? -2.809 -12.370 7.861 1.00 97.19 109 TRP A N 1
ATOM 892 C CA . TRP A 1 109 ? -3.195 -11.126 8.524 1.00 97.19 109 TRP A CA 1
ATOM 893 C C . TRP A 1 109 ? -4.704 -10.951 8.387 1.00 97.19 109 TRP A C 1
ATOM 895 O O . TRP A 1 109 ? -5.234 -11.019 7.277 1.00 97.19 109 TRP A O 1
ATOM 905 N N . LYS A 1 110 ? -5.385 -10.720 9.503 1.00 97.25 110 LYS A N 1
ATOM 906 C CA . LYS A 1 110 ? -6.830 -10.478 9.552 1.00 97.25 110 LYS A CA 1
ATOM 907 C C . LYS A 1 110 ? -7.093 -9.098 10.132 1.00 97.25 110 LYS A C 1
ATOM 909 O O . LYS A 1 110 ? -6.192 -8.502 10.724 1.00 97.25 110 LYS A O 1
ATOM 914 N N . LYS A 1 111 ? -8.294 -8.555 9.947 1.00 96.12 111 LYS A N 1
ATOM 915 C CA . LYS A 1 111 ? -8.636 -7.295 10.613 1.00 96.12 111 LYS A CA 1
ATOM 916 C C . LYS A 1 111 ? -8.775 -7.555 12.106 1.00 96.12 111 LYS A C 1
ATOM 918 O O . LYS A 1 111 ? -9.201 -8.632 12.511 1.00 96.12 111 LYS A O 1
ATOM 923 N N . SER A 1 112 ? -8.444 -6.565 12.926 1.00 94.62 112 SER A N 1
ATOM 924 C CA . SER A 1 112 ? -8.613 -6.641 14.378 1.00 94.62 112 SER A CA 1
ATOM 925 C C . SER A 1 112 ? -10.056 -7.010 14.751 1.00 94.62 112 SER A C 1
ATOM 927 O O . SER A 1 112 ? -10.270 -7.821 15.644 1.00 94.62 112 SER A O 1
ATOM 929 N N . SER A 1 113 ? -11.035 -6.511 13.992 1.00 93.31 113 SER A N 1
ATOM 930 C CA . SER A 1 113 ? -12.464 -6.833 14.101 1.00 93.31 113 SER A CA 1
ATOM 931 C C . SER A 1 113 ? -12.847 -8.301 13.895 1.00 93.31 113 SER A C 1
ATOM 933 O O . SER A 1 113 ? -13.908 -8.708 14.367 1.00 93.31 113 SER A O 1
ATOM 935 N N . ASP A 1 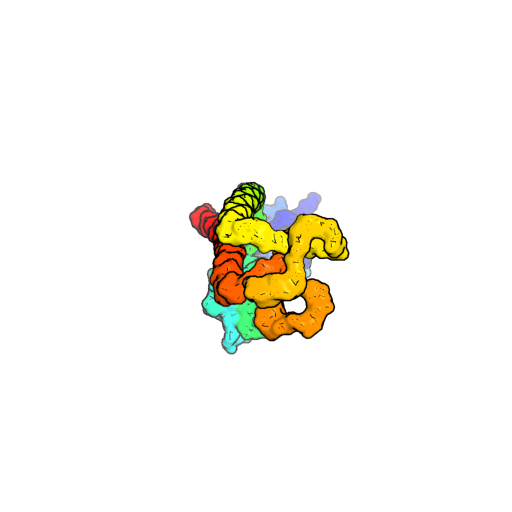114 ? -12.002 -9.101 13.243 1.00 95.50 114 ASP A N 1
ATOM 936 C CA . ASP A 1 114 ? -12.259 -10.527 13.011 1.00 95.50 114 ASP A CA 1
ATOM 937 C C . ASP A 1 114 ? -11.941 -11.391 14.249 1.00 95.50 114 ASP A C 1
ATOM 939 O O . ASP A 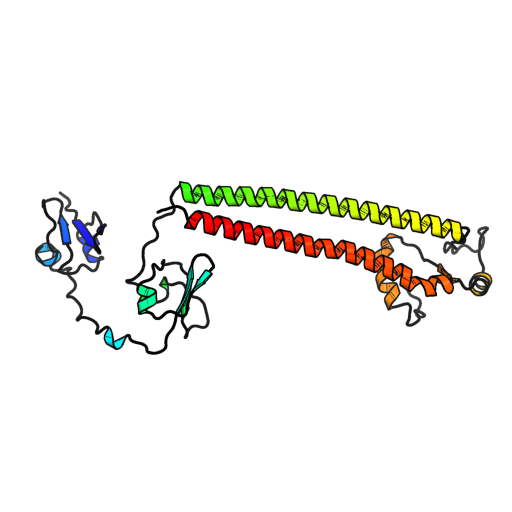1 114 ? -12.311 -12.564 14.297 1.00 95.50 114 ASP A O 1
ATOM 943 N N . PHE A 1 115 ? -11.256 -10.830 15.249 1.00 93.44 115 PHE A N 1
ATOM 944 C CA . PHE A 1 115 ? -10.888 -11.509 16.490 1.00 93.44 115 PHE A CA 1
ATOM 945 C C . PHE A 1 115 ? -11.857 -11.117 17.612 1.00 93.44 115 PHE A C 1
ATOM 947 O O . PHE A 1 115 ? -12.006 -9.939 17.952 1.00 93.44 115 PHE A O 1
ATOM 954 N N . GLU A 1 116 ? -12.529 -12.104 18.205 1.00 90.94 116 GLU A N 1
ATOM 955 C CA . GLU A 1 116 ? -13.548 -11.856 19.233 1.00 90.94 116 GLU A CA 1
ATOM 956 C C . GLU A 1 116 ? -12.950 -11.241 20.503 1.00 90.94 116 GLU A C 1
ATOM 958 O O . GLU A 1 116 ? -13.589 -10.414 21.152 1.00 90.94 116 GLU A O 1
ATOM 963 N N . GLU A 1 117 ? -11.692 -11.566 20.805 1.00 91.25 117 GLU A N 1
ATOM 964 C CA . GLU A 1 117 ? -10.949 -11.083 21.967 1.00 91.25 117 GLU A CA 1
ATOM 965 C C . GLU A 1 117 ? -10.701 -9.560 21.991 1.00 91.25 117 GLU A C 1
ATOM 967 O O . GLU A 1 117 ? -10.384 -9.016 23.056 1.00 91.25 117 GLU A O 1
ATOM 972 N N . PHE A 1 118 ? -10.873 -8.863 20.858 1.00 90.25 118 PHE A N 1
ATOM 973 C CA . PHE A 1 118 ? -10.716 -7.405 20.756 1.00 90.25 118 PHE A CA 1
ATOM 974 C C . PHE A 1 118 ? -12.035 -6.626 20.770 1.00 90.25 118 PHE A C 1
ATOM 976 O O . PHE A 1 118 ? -11.990 -5.395 20.789 1.00 90.25 118 PHE A O 1
ATOM 983 N N . ARG A 1 119 ? -13.201 -7.292 20.810 1.00 86.38 119 ARG A N 1
ATOM 984 C CA . ARG A 1 119 ? -14.519 -6.625 20.718 1.00 86.38 119 ARG A CA 1
ATOM 985 C C . ARG A 1 119 ? -14.712 -5.495 21.725 1.00 86.38 119 ARG A C 1
ATOM 987 O O . ARG A 1 119 ? -15.218 -4.440 21.352 1.00 86.38 119 ARG A O 1
ATOM 994 N N . ASP A 1 120 ? -14.233 -5.679 22.950 1.00 85.12 120 ASP A N 1
ATOM 995 C CA . ASP A 1 120 ? -14.392 -4.693 24.027 1.00 85.12 120 ASP A CA 1
ATOM 996 C C . ASP A 1 120 ? -13.300 -3.609 24.029 1.00 85.12 120 ASP A C 1
ATOM 998 O O . ASP A 1 120 ? -13.338 -2.682 24.833 1.00 85.12 120 ASP A O 1
ATOM 1002 N N . SER A 1 121 ? -12.303 -3.726 23.145 1.00 81.62 121 SER A N 1
ATOM 1003 C CA . SER A 1 121 ? -11.091 -2.887 23.136 1.00 81.62 121 SER A CA 1
ATOM 1004 C C . SER A 1 121 ? -11.086 -1.842 22.017 1.00 81.62 121 SER A C 1
ATOM 1006 O O . SER A 1 121 ? -10.172 -1.019 21.947 1.00 81.62 121 SER A O 1
ATOM 1008 N N . PHE A 1 122 ? -12.064 -1.879 21.108 1.00 83.31 122 PHE A N 1
ATOM 1009 C CA . PHE A 1 122 ? -12.050 -1.023 19.928 1.00 83.31 122 PHE A CA 1
ATOM 1010 C C . PHE A 1 122 ? -12.363 0.429 20.267 1.00 83.31 122 PHE A C 1
ATOM 1012 O O . PHE A 1 122 ? -13.443 0.769 20.752 1.00 83.31 122 PHE A O 1
ATOM 1019 N N . VAL A 1 123 ? -11.443 1.312 19.891 1.00 79.00 123 VAL A N 1
ATOM 1020 C CA . VAL A 1 123 ? -11.725 2.742 19.814 1.00 79.00 123 VAL A CA 1
ATOM 1021 C C . VAL A 1 123 ? -12.311 3.025 18.437 1.00 79.00 123 VAL A C 1
ATOM 1023 O O . VAL A 1 123 ? -11.656 2.824 17.411 1.00 79.00 123 VAL A O 1
ATOM 1026 N N . ILE A 1 124 ? -13.563 3.487 18.406 1.00 76.19 124 ILE A N 1
ATOM 1027 C CA . ILE A 1 124 ? -14.192 3.956 17.170 1.00 76.19 124 ILE A CA 1
ATOM 1028 C C . ILE A 1 124 ? -13.362 5.133 16.667 1.00 76.19 124 ILE A C 1
ATOM 1030 O O . ILE A 1 124 ? -13.260 6.166 17.333 1.00 76.19 124 ILE A O 1
ATOM 1034 N N . LYS A 1 125 ? -12.745 4.972 15.493 1.00 70.50 125 LYS A N 1
ATOM 1035 C CA . LYS A 1 125 ? -12.026 6.068 14.854 1.00 70.50 125 LYS A CA 1
ATOM 1036 C C . LYS A 1 125 ? -13.057 7.148 14.509 1.00 70.50 125 LYS A C 1
ATOM 1038 O O . LYS A 1 125 ? -14.020 6.831 13.805 1.00 70.50 125 LYS A O 1
ATOM 1043 N N . PRO A 1 126 ? -12.901 8.393 14.992 1.00 73.19 126 PRO A N 1
ATOM 1044 C CA . PRO A 1 126 ? -13.783 9.463 14.561 1.00 73.19 126 PRO A CA 1
ATOM 1045 C C . PRO A 1 126 ? -13.691 9.594 13.033 1.00 73.19 126 PRO A C 1
ATOM 1047 O O . PRO A 1 126 ? -12.624 9.330 12.461 1.00 73.19 126 PRO A O 1
ATOM 1050 N N . PRO A 1 127 ? -14.793 9.951 12.351 1.00 73.06 127 PRO A N 1
ATOM 1051 C CA . PRO A 1 127 ? -14.748 10.192 10.918 1.00 73.06 127 PRO A CA 1
ATOM 1052 C C . PRO A 1 127 ? -13.661 11.234 10.614 1.00 73.06 127 PRO A C 1
ATOM 1054 O O . PRO A 1 127 ? -13.500 12.178 11.394 1.00 73.06 127 PRO A O 1
ATOM 1057 N N . PRO A 1 128 ? -12.904 11.065 9.515 1.00 68.75 128 PRO A N 1
ATOM 1058 C CA . PRO A 1 128 ? -11.837 11.991 9.176 1.00 68.75 128 PRO A CA 1
ATOM 1059 C C . PRO A 1 128 ? -12.419 13.390 9.023 1.00 68.75 128 PRO A C 1
ATOM 1061 O O . PRO A 1 128 ? -13.479 13.576 8.413 1.00 68.75 128 PRO A O 1
ATOM 1064 N N . THR A 1 129 ? -11.734 14.374 9.590 1.00 69.56 129 THR A N 1
ATOM 1065 C CA . THR A 1 129 ? -12.191 15.762 9.500 1.00 69.56 129 THR A CA 1
ATOM 1066 C C . THR A 1 129 ? -12.182 16.226 8.034 1.00 69.56 129 THR A C 1
ATOM 1068 O O . THR A 1 129 ? -11.382 15.728 7.234 1.00 69.56 129 THR A O 1
ATOM 1071 N N . PRO A 1 130 ? -13.016 17.211 7.640 1.00 75.31 130 PRO A N 1
ATOM 1072 C CA . PRO A 1 130 ? -12.971 17.781 6.288 1.00 75.31 130 PRO A CA 1
ATOM 1073 C C . PRO A 1 130 ? -11.569 18.271 5.880 1.00 75.31 130 PRO A C 1
ATOM 1075 O O . PRO A 1 130 ? -11.212 18.271 4.700 1.00 75.31 130 PRO A O 1
ATOM 1078 N N . THR A 1 131 ? -10.753 18.658 6.864 1.00 66.88 131 THR A N 1
ATOM 1079 C CA . THR A 1 131 ? -9.348 19.036 6.688 1.00 66.88 131 THR A CA 1
ATOM 1080 C C . THR A 1 131 ? -8.476 17.830 6.325 1.00 66.88 131 THR A C 1
ATOM 1082 O O . THR A 1 131 ? -7.738 17.893 5.346 1.00 66.88 131 THR A O 1
ATOM 1085 N N . GLU A 1 132 ? -8.591 16.706 7.040 1.00 62.72 132 GLU A N 1
ATOM 1086 C CA . GLU A 1 132 ? -7.859 15.462 6.731 1.00 62.72 132 GLU A CA 1
ATOM 1087 C C . GLU A 1 132 ? -8.255 14.868 5.369 1.00 62.72 132 GLU A C 1
ATOM 1089 O O . GLU A 1 132 ? -7.403 14.377 4.619 1.00 62.72 132 GLU A O 1
ATOM 1094 N N . GLN A 1 133 ? -9.539 14.961 5.009 1.00 66.56 133 GLN A N 1
ATOM 1095 C CA . GLN A 1 133 ? -10.019 14.567 3.681 1.00 66.56 133 GLN A CA 1
ATOM 1096 C C . GLN A 1 133 ? -9.404 15.439 2.575 1.00 66.56 133 GLN A C 1
ATOM 1098 O O . GLN A 1 133 ? -8.957 14.924 1.552 1.00 66.56 133 GLN A O 1
ATOM 1103 N N . ASN A 1 134 ? -9.283 16.752 2.793 1.00 71.44 134 ASN A N 1
ATOM 1104 C CA . ASN A 1 134 ? -8.614 17.632 1.832 1.00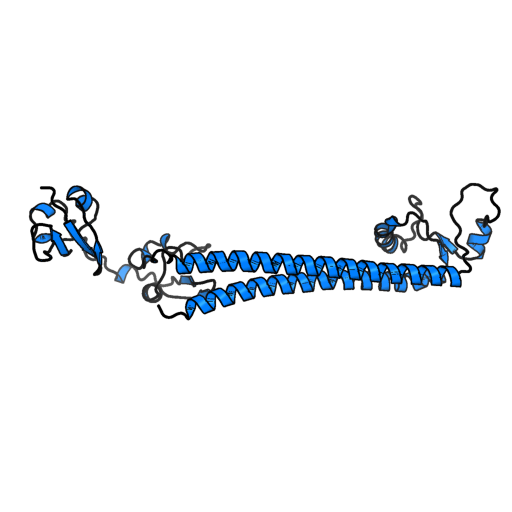 71.44 134 ASN A CA 1
ATOM 1105 C C . ASN A 1 134 ? -7.117 17.322 1.686 1.00 71.44 134 ASN A C 1
ATOM 1107 O O . ASN A 1 134 ? -6.607 17.322 0.568 1.00 71.44 134 ASN A O 1
ATOM 1111 N N . ILE A 1 135 ? -6.405 17.021 2.779 1.00 70.31 135 ILE A N 1
ATOM 1112 C CA . ILE A 1 135 ? -4.962 16.714 2.730 1.00 70.31 135 ILE A CA 1
ATOM 1113 C C . ILE A 1 135 ? -4.695 15.474 1.863 1.00 70.31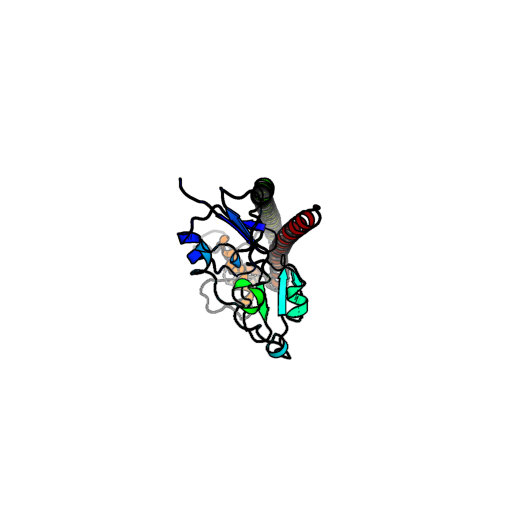 135 ILE A C 1
ATOM 1115 O O . ILE A 1 135 ? -3.777 15.469 1.037 1.00 70.31 135 ILE A O 1
ATOM 1119 N N . THR A 1 136 ? -5.526 14.437 1.992 1.00 71.69 136 THR A N 1
ATOM 1120 C CA . THR A 1 136 ? -5.391 13.212 1.185 1.00 71.69 136 THR A CA 1
ATOM 1121 C C . THR A 1 136 ? -5.668 13.455 -0.302 1.00 71.69 136 THR A C 1
ATOM 1123 O O . THR A 1 136 ? -4.926 12.952 -1.154 1.00 71.69 136 THR A O 1
ATOM 1126 N N . GLU A 1 137 ? -6.659 14.281 -0.650 1.00 75.81 137 GLU A N 1
ATOM 1127 C CA . GLU A 1 137 ? -6.918 14.648 -2.048 1.00 75.81 137 GLU A CA 1
ATOM 1128 C C . GLU A 1 137 ? -5.831 15.540 -2.661 1.00 75.81 137 GLU A C 1
ATOM 1130 O O . GLU A 1 137 ? -5.422 15.325 -3.811 1.00 75.81 137 GLU A O 1
ATOM 1135 N N . VAL A 1 138 ? -5.338 16.526 -1.904 1.00 75.94 138 VAL A N 1
ATOM 1136 C CA . VAL A 1 138 ? -4.272 17.436 -2.348 1.00 75.94 138 VAL A CA 1
ATOM 1137 C C . VAL A 1 138 ? -2.996 16.649 -2.639 1.00 75.94 138 VAL A C 1
ATOM 1139 O O . VAL A 1 138 ? -2.414 16.822 -3.715 1.00 75.94 138 VAL A O 1
ATOM 1142 N N . ASN A 1 139 ? -2.619 15.715 -1.762 1.00 77.56 139 ASN A N 1
ATOM 1143 C CA . ASN A 1 139 ? -1.444 14.869 -1.969 1.00 77.56 139 ASN A CA 1
ATOM 1144 C C . ASN A 1 139 ? -1.581 13.983 -3.209 1.00 77.56 139 ASN A C 1
ATOM 1146 O O . ASN A 1 139 ? -0.650 13.903 -4.012 1.00 77.56 139 ASN A O 1
ATOM 1150 N N . LYS A 1 140 ? -2.755 13.391 -3.457 1.00 75.06 140 LYS A N 1
ATOM 1151 C CA . LYS A 1 140 ? -2.973 12.572 -4.659 1.00 75.06 140 LYS A CA 1
ATOM 1152 C C . LYS A 1 140 ? -2.834 13.391 -5.949 1.00 75.06 140 LYS A C 1
ATOM 1154 O O . LYS A 1 140 ? -2.171 12.954 -6.896 1.00 75.06 140 LYS A O 1
ATOM 1159 N N . LYS A 1 141 ? -3.404 14.602 -5.988 1.00 79.44 141 LYS A N 1
ATOM 1160 C CA . LYS A 1 141 ? -3.266 15.517 -7.138 1.00 79.44 141 LYS A CA 1
ATOM 1161 C C . LYS A 1 141 ? -1.818 15.969 -7.324 1.00 79.44 141 LYS A C 1
ATOM 1163 O O . LYS A 1 141 ? -1.325 15.955 -8.453 1.00 79.44 141 LYS A O 1
ATOM 1168 N N . PHE A 1 142 ? -1.120 16.307 -6.243 1.00 81.44 142 PHE A N 1
ATOM 1169 C CA . PHE A 1 142 ? 0.278 16.731 -6.285 1.00 81.44 142 PHE A CA 1
ATOM 1170 C C . PHE A 1 142 ? 1.206 15.622 -6.803 1.00 81.44 142 PHE A C 1
ATOM 1172 O O . PHE A 1 142 ? 1.950 15.853 -7.760 1.00 81.44 142 PHE A O 1
ATOM 1179 N N . VAL A 1 143 ? 1.087 14.403 -6.263 1.00 80.06 143 VAL A N 1
ATOM 1180 C CA . VAL A 1 143 ? 1.878 13.235 -6.687 1.00 80.06 143 VAL A CA 1
ATOM 1181 C C . VAL A 1 143 ? 1.642 12.923 -8.165 1.00 80.06 143 VAL A C 1
ATOM 1183 O O . VAL A 1 143 ? 2.604 12.772 -8.914 1.00 80.06 143 VAL A O 1
ATOM 1186 N N . SER A 1 144 ? 0.386 12.917 -8.629 1.00 80.69 144 SER A N 1
ATOM 1187 C CA . SER A 1 144 ? 0.086 12.656 -10.047 1.00 80.69 144 SER A CA 1
ATOM 1188 C C . SER A 1 144 ? 0.700 13.699 -10.993 1.00 80.69 144 SER A C 1
ATOM 1190 O O . SER A 1 144 ? 1.220 13.355 -12.057 1.00 80.69 144 SER A O 1
ATOM 1192 N N . LYS A 1 145 ? 0.715 14.977 -10.586 1.00 84.56 145 LYS A N 1
ATOM 1193 C CA . LYS A 1 145 ? 1.273 16.075 -11.383 1.00 84.56 145 LYS A CA 1
ATOM 1194 C C . LYS A 1 145 ? 2.798 16.022 -11.449 1.00 84.56 145 LYS A C 1
ATOM 1196 O O . LYS A 1 145 ? 3.368 16.289 -12.507 1.00 84.56 145 LYS A O 1
ATOM 1201 N N . ILE A 1 146 ? 3.461 15.680 -10.344 1.00 85.94 146 ILE A N 1
ATOM 1202 C CA . ILE A 1 146 ? 4.918 15.487 -10.318 1.00 85.94 146 ILE A CA 1
ATOM 1203 C C . ILE A 1 146 ? 5.307 14.267 -11.144 1.00 85.94 146 ILE A C 1
ATOM 1205 O O . ILE A 1 146 ? 6.213 14.363 -11.970 1.00 85.94 146 ILE A O 1
ATOM 1209 N N . PHE A 1 147 ? 4.590 13.154 -10.984 1.00 80.62 147 PHE A N 1
ATOM 1210 C CA . PHE A 1 147 ? 4.868 11.924 -11.715 1.00 80.62 147 PHE A CA 1
ATOM 1211 C C . PHE A 1 147 ? 4.811 12.140 -13.232 1.00 80.62 147 PHE A C 1
ATOM 1213 O O . PHE A 1 147 ? 5.751 11.783 -13.938 1.00 80.62 147 PHE A O 1
ATOM 1220 N N . GLY A 1 148 ? 3.778 12.830 -13.731 1.00 82.19 148 GLY A N 1
ATOM 1221 C CA . GLY A 1 148 ? 3.675 13.161 -15.155 1.00 82.19 148 GLY A CA 1
ATOM 1222 C C . GLY A 1 148 ? 4.859 13.986 -15.679 1.00 82.19 148 GLY A C 1
ATOM 1223 O O . GLY A 1 148 ? 5.354 13.725 -16.773 1.00 82.19 148 GLY A O 1
ATOM 1224 N N . ARG A 1 149 ? 5.367 14.943 -14.887 1.00 88.88 149 ARG A N 1
ATOM 1225 C CA . ARG A 1 149 ? 6.545 15.751 -15.258 1.00 88.88 149 ARG A CA 1
ATOM 1226 C C . ARG A 1 149 ? 7.828 14.926 -15.296 1.00 88.88 149 ARG A C 1
ATOM 1228 O O . ARG A 1 149 ? 8.631 15.125 -16.202 1.00 88.88 149 ARG A O 1
ATOM 1235 N N . LEU A 1 150 ? 8.013 14.012 -14.343 1.00 82.19 150 LEU A N 1
ATOM 1236 C CA . LEU A 1 150 ? 9.182 13.129 -14.302 1.00 82.19 150 LEU A CA 1
ATOM 1237 C C . LEU A 1 150 ? 9.186 12.148 -15.477 1.00 82.19 150 LEU A C 1
ATOM 1239 O O . LEU A 1 150 ? 10.214 11.996 -16.132 1.00 82.19 150 LEU A O 1
ATOM 1243 N N . VAL A 1 151 ? 8.036 11.546 -15.791 1.00 81.44 151 VAL A N 1
ATOM 1244 C CA . VAL A 1 151 ? 7.887 10.661 -16.958 1.00 81.44 151 VAL A CA 1
ATOM 1245 C C . VAL A 1 151 ? 8.156 11.421 -18.254 1.00 81.44 151 VAL A C 1
ATOM 1247 O O . VAL A 1 151 ? 8.904 10.936 -19.099 1.00 81.44 151 VAL A O 1
ATOM 1250 N N . TYR A 1 152 ? 7.603 12.629 -18.399 1.00 86.00 152 TYR A N 1
ATOM 1251 C CA . TYR A 1 152 ? 7.870 13.471 -19.563 1.00 86.00 152 TYR A CA 1
ATOM 1252 C C . TYR A 1 152 ? 9.365 13.777 -19.703 1.00 86.00 152 TYR A C 1
ATOM 1254 O O . TYR A 1 152 ? 9.939 13.499 -20.748 1.00 86.00 152 TYR A O 1
ATOM 1262 N N . LEU A 1 153 ? 10.007 14.278 -18.639 1.00 86.88 153 LEU A N 1
ATOM 1263 C CA . LEU A 1 153 ? 11.438 14.593 -18.633 1.00 86.88 153 LEU A CA 1
ATOM 1264 C C . LEU A 1 153 ? 12.288 13.379 -19.033 1.00 86.88 153 LEU A C 1
ATOM 1266 O O . LEU A 1 153 ? 13.215 13.514 -19.830 1.00 86.88 153 LEU A O 1
ATOM 1270 N N . TYR A 1 154 ? 11.949 12.202 -18.508 1.00 79.94 154 TYR A N 1
ATOM 1271 C CA . TYR A 1 154 ? 12.613 10.950 -18.844 1.00 79.94 154 TYR A CA 1
ATOM 1272 C C . TYR A 1 154 ? 12.505 10.627 -20.340 1.00 79.94 154 TYR A C 1
ATOM 1274 O O . TYR A 1 154 ? 13.531 10.402 -20.979 1.00 79.94 154 TYR A O 1
ATOM 1282 N N . ILE A 1 155 ? 11.299 10.683 -20.919 1.00 79.94 155 ILE A N 1
ATOM 1283 C CA . ILE A 1 155 ? 11.091 10.439 -22.356 1.00 79.94 155 ILE A CA 1
ATOM 1284 C C . ILE A 1 155 ? 11.946 11.403 -23.188 1.00 79.94 155 ILE A C 1
ATOM 1286 O O . ILE A 1 155 ? 12.619 10.973 -24.124 1.00 79.94 155 ILE A O 1
ATOM 1290 N N . THR A 1 156 ? 11.980 12.689 -22.827 1.00 84.06 156 THR A N 1
ATOM 1291 C CA . THR A 1 156 ? 12.775 13.694 -23.547 1.00 84.06 156 THR A CA 1
ATOM 1292 C C . THR A 1 156 ? 14.270 13.376 -23.501 1.00 84.06 156 THR A C 1
ATOM 1294 O O . THR A 1 156 ? 14.944 13.449 -24.528 1.00 84.06 156 THR A O 1
ATOM 1297 N N . ILE A 1 157 ? 14.792 12.983 -22.334 1.00 85.12 157 ILE A N 1
ATOM 1298 C CA . ILE A 1 157 ? 16.201 12.595 -22.170 1.00 85.12 157 ILE A CA 1
ATOM 1299 C C . ILE A 1 157 ? 16.514 11.339 -22.992 1.00 85.12 157 ILE A C 1
ATOM 1301 O O . ILE A 1 157 ? 17.520 11.314 -23.698 1.00 85.12 157 ILE A O 1
ATOM 1305 N N . SER A 1 158 ? 15.650 10.322 -22.965 1.00 77.38 158 SER A N 1
ATOM 1306 C CA . SER A 1 158 ? 15.839 9.096 -23.749 1.00 77.38 158 SER A CA 1
ATOM 1307 C C . SER A 1 158 ? 15.863 9.361 -25.255 1.00 77.38 158 SER A C 1
ATOM 1309 O O . SER A 1 158 ? 16.714 8.815 -25.955 1.00 77.38 158 SER A O 1
ATOM 1311 N N . VAL A 1 159 ? 14.983 10.235 -25.756 1.00 80.31 159 VAL A N 1
ATOM 1312 C CA . VAL A 1 159 ? 14.979 10.638 -27.172 1.00 80.31 159 VAL A CA 1
ATOM 1313 C C . VAL A 1 159 ? 16.275 11.366 -27.536 1.00 80.31 159 VAL A C 1
ATOM 1315 O O . VAL A 1 159 ? 16.882 11.046 -28.556 1.00 80.31 159 VAL A O 1
ATOM 1318 N N . LEU A 1 160 ? 16.744 12.294 -26.695 1.00 85.56 160 LEU A N 1
ATOM 1319 C CA . LEU A 1 160 ? 18.004 13.010 -26.927 1.00 85.56 160 LEU A CA 1
ATOM 1320 C C . LEU A 1 160 ? 19.209 12.063 -26.958 1.00 85.56 160 LEU A C 1
ATOM 1322 O O . LEU A 1 160 ? 20.042 12.173 -27.857 1.00 85.56 160 LEU A O 1
ATOM 1326 N N . ILE A 1 161 ? 19.280 11.105 -26.027 1.00 81.50 161 ILE A N 1
ATOM 1327 C CA . ILE A 1 161 ? 20.329 10.076 -26.019 1.00 81.50 161 ILE A CA 1
ATOM 1328 C C . ILE A 1 161 ? 20.271 9.256 -27.311 1.00 81.50 161 ILE A C 1
ATOM 1330 O O . ILE A 1 161 ? 21.303 9.071 -27.948 1.00 81.50 161 ILE A O 1
ATOM 1334 N N . GLY A 1 162 ? 19.078 8.835 -27.745 1.00 76.88 162 GLY A N 1
ATOM 1335 C CA . GLY A 1 162 ? 18.902 8.101 -29.000 1.00 76.88 162 GLY A CA 1
ATOM 1336 C C . GLY A 1 162 ? 19.408 8.870 -30.225 1.00 76.88 162 GLY A C 1
ATOM 1337 O O . GLY A 1 162 ? 20.097 8.295 -31.067 1.00 76.88 162 GLY A O 1
ATOM 1338 N N . ILE A 1 163 ? 19.137 10.178 -30.299 1.00 82.38 163 ILE A N 1
ATOM 1339 C CA . ILE A 1 163 ? 19.635 11.046 -31.379 1.00 82.38 163 ILE A CA 1
ATOM 1340 C C . ILE A 1 163 ? 21.167 11.128 -31.349 1.00 82.38 163 ILE A C 1
ATOM 1342 O O . ILE A 1 163 ? 21.801 10.973 -32.390 1.00 82.38 163 ILE A O 1
ATOM 1346 N N . ILE A 1 164 ? 21.771 11.330 -30.174 1.00 81.38 164 ILE A N 1
ATOM 1347 C CA . ILE A 1 164 ? 23.235 11.397 -30.023 1.00 81.38 164 ILE A CA 1
ATOM 1348 C C . ILE A 1 164 ? 23.886 10.058 -30.398 1.00 81.38 164 ILE A C 1
ATOM 1350 O O . ILE A 1 164 ? 24.892 10.024 -31.102 1.00 81.38 164 ILE A O 1
ATOM 1354 N N . SER A 1 165 ? 23.313 8.933 -29.970 1.00 76.44 165 SER A N 1
ATOM 1355 C CA . SER A 1 165 ? 23.812 7.608 -30.350 1.00 76.44 165 SER A CA 1
ATOM 1356 C C . SER A 1 165 ? 23.722 7.382 -31.860 1.00 76.44 165 SER A C 1
ATOM 1358 O O . SER A 1 165 ? 24.662 6.857 -32.457 1.00 76.44 165 SER A O 1
ATOM 1360 N N . TYR A 1 166 ? 22.632 7.823 -32.492 1.00 78.50 166 TYR A N 1
ATOM 1361 C CA . TYR A 1 166 ? 22.465 7.744 -33.941 1.00 78.50 166 TYR A CA 1
ATOM 1362 C C . TYR A 1 166 ? 23.515 8.570 -34.693 1.00 78.50 166 TYR A C 1
ATOM 1364 O O . TYR A 1 166 ? 24.106 8.071 -35.649 1.00 78.50 166 TYR A O 1
ATOM 1372 N N . THR A 1 167 ? 23.798 9.804 -34.264 1.00 78.88 167 THR A N 1
ATOM 1373 C CA . THR A 1 167 ? 24.800 10.650 -34.934 1.00 78.88 167 THR A CA 1
ATOM 1374 C C . THR A 1 167 ? 26.212 10.084 -34.803 1.00 78.88 167 THR A C 1
ATOM 1376 O O . THR A 1 167 ? 26.964 10.097 -35.779 1.00 78.88 167 THR A O 1
ATOM 1379 N N . ILE A 1 168 ? 26.566 9.524 -33.641 1.00 76.69 168 ILE A N 1
ATOM 1380 C CA . ILE A 1 168 ? 27.842 8.818 -33.445 1.00 76.69 168 ILE A CA 1
ATOM 1381 C C . ILE A 1 168 ? 27.931 7.600 -34.373 1.00 76.69 168 ILE A C 1
ATOM 1383 O O . ILE A 1 168 ? 28.950 7.417 -35.037 1.00 76.69 168 ILE A O 1
ATOM 1387 N N . ALA A 1 169 ? 26.866 6.798 -34.468 1.00 72.62 169 ALA A N 1
ATOM 1388 C CA . ALA A 1 169 ? 26.829 5.631 -35.348 1.00 72.62 169 ALA A CA 1
ATOM 1389 C C . ALA A 1 169 ? 26.977 6.019 -36.828 1.00 72.62 169 ALA A C 1
ATOM 1391 O O . ALA A 1 169 ? 27.775 5.410 -37.537 1.00 72.62 169 ALA A O 1
ATOM 1392 N N . GLN A 1 170 ? 26.273 7.063 -37.278 1.00 77.50 170 GLN A N 1
ATOM 1393 C CA . GLN A 1 170 ? 26.405 7.599 -38.637 1.00 77.50 170 GLN A CA 1
ATOM 1394 C C . GLN A 1 170 ? 27.824 8.102 -38.914 1.00 77.50 170 GLN A C 1
ATOM 1396 O O . GLN A 1 170 ? 28.420 7.732 -39.917 1.00 77.50 170 GLN A O 1
ATOM 1401 N N . THR A 1 171 ? 28.412 8.871 -37.994 1.00 76.88 171 THR A N 1
ATOM 1402 C CA . THR A 1 171 ? 29.778 9.400 -38.155 1.00 76.88 171 THR A CA 1
ATOM 1403 C C . THR A 1 171 ? 30.804 8.265 -38.209 1.00 76.88 171 THR A C 1
ATOM 1405 O O . THR A 1 171 ? 31.709 8.268 -39.042 1.00 76.88 171 THR A O 1
ATOM 1408 N N . SER A 1 172 ? 30.647 7.258 -37.345 1.00 72.44 172 SER A N 1
ATOM 1409 C CA . SER A 1 172 ? 31.491 6.062 -37.346 1.00 72.44 172 SER A CA 1
ATOM 1410 C C . SER A 1 172 ? 31.365 5.289 -38.658 1.00 72.44 172 SER A C 1
ATOM 1412 O O . SER A 1 172 ? 32.369 4.806 -39.174 1.00 72.44 172 SER A O 1
ATOM 1414 N N . TRP A 1 173 ? 30.152 5.181 -39.202 1.00 72.75 173 TRP A N 1
ATOM 1415 C CA . TRP A 1 173 ? 29.890 4.531 -40.481 1.00 72.75 173 TRP A CA 1
ATOM 1416 C C . TRP A 1 173 ? 30.502 5.292 -41.661 1.00 72.75 173 TRP A C 1
ATOM 1418 O O . TRP A 1 173 ? 31.147 4.690 -42.515 1.00 72.75 173 TRP A O 1
ATOM 1428 N N . GLU A 1 174 ? 30.356 6.615 -41.699 1.00 76.31 174 GLU A N 1
ATOM 1429 C CA . GLU A 1 174 ? 30.965 7.447 -42.738 1.00 76.31 174 GLU A CA 1
ATOM 1430 C C . GLU A 1 174 ? 32.492 7.360 -42.720 1.00 76.31 174 GLU A C 1
ATOM 1432 O O . GLU A 1 174 ? 33.113 7.217 -43.774 1.00 76.31 174 GLU A O 1
ATOM 1437 N N . ASN A 1 175 ? 33.105 7.421 -41.534 1.00 76.25 175 ASN A N 1
ATOM 1438 C CA . ASN A 1 175 ? 34.553 7.273 -41.385 1.00 76.25 175 ASN A CA 1
ATOM 1439 C C . ASN A 1 175 ? 35.015 5.889 -41.847 1.00 76.25 175 ASN A C 1
ATOM 1441 O O . ASN A 1 175 ? 35.970 5.789 -42.611 1.00 76.25 175 ASN A O 1
ATOM 1445 N N . TYR A 1 176 ? 34.275 4.843 -41.478 1.00 72.44 176 TYR A N 1
ATOM 1446 C CA . TYR A 1 176 ? 34.525 3.485 -41.946 1.00 72.44 176 TYR A CA 1
ATOM 1447 C C . TYR A 1 176 ? 34.451 3.367 -43.480 1.00 72.44 176 TYR A C 1
ATOM 1449 O O . TYR A 1 176 ? 35.329 2.774 -44.108 1.00 72.44 176 TYR A O 1
ATOM 1457 N N . ILE A 1 177 ? 33.444 3.971 -44.122 1.00 70.81 177 ILE A N 1
ATOM 1458 C CA . ILE A 1 177 ? 33.339 3.996 -45.591 1.00 70.81 177 ILE A CA 1
ATOM 1459 C C . ILE A 1 177 ? 34.534 4.719 -46.222 1.00 70.81 177 ILE A C 1
ATOM 1461 O O . ILE A 1 177 ? 35.069 4.242 -47.225 1.00 70.81 177 ILE A O 1
ATOM 1465 N N . LYS A 1 178 ? 34.960 5.853 -45.649 1.00 77.81 178 LYS A N 1
ATOM 1466 C CA . LYS A 1 178 ? 36.119 6.616 -46.142 1.00 77.81 178 LYS A CA 1
ATOM 1467 C C . LYS A 1 178 ? 37.410 5.802 -46.051 1.00 77.81 178 LYS A C 1
ATOM 1469 O O . LYS A 1 178 ? 38.158 5.770 -47.022 1.00 77.81 178 LYS A O 1
ATOM 1474 N N . GLU A 1 179 ? 37.647 5.124 -44.928 1.00 75.25 179 GLU A N 1
ATOM 1475 C CA . GLU A 1 179 ? 38.831 4.276 -44.724 1.00 75.25 179 GLU A CA 1
ATOM 1476 C C . GLU A 1 179 ? 38.834 3.037 -45.629 1.00 75.25 179 GLU A C 1
ATOM 1478 O O . GLU A 1 179 ? 39.887 2.596 -46.081 1.00 75.25 179 GLU A O 1
ATOM 1483 N N . THR A 1 180 ? 37.658 2.499 -45.959 1.00 68.31 180 THR A N 1
ATOM 1484 C CA . THR A 1 180 ? 37.520 1.317 -46.827 1.00 68.31 180 THR A CA 1
ATOM 1485 C C . THR A 1 180 ? 37.430 1.643 -48.325 1.00 68.31 180 THR A C 1
ATOM 1487 O O . THR A 1 180 ? 37.065 0.771 -49.123 1.00 68.31 180 THR A O 1
ATOM 1490 N N . GLU A 1 181 ? 37.767 2.880 -48.719 1.00 68.94 181 GLU A N 1
ATOM 1491 C CA . GLU A 1 181 ? 37.685 3.419 -50.091 1.00 68.94 181 GLU A CA 1
ATOM 1492 C C . GLU A 1 181 ? 36.299 3.264 -50.746 1.00 68.94 181 GLU A C 1
ATOM 1494 O O . GLU A 1 181 ? 36.180 3.209 -51.970 1.00 68.94 181 GLU A O 1
ATOM 1499 N N . GLY A 1 182 ? 35.227 3.131 -49.961 1.00 55.22 182 GLY A N 1
ATOM 1500 C CA . GLY A 1 182 ? 33.888 2.916 -50.507 1.00 55.22 182 GLY A CA 1
ATOM 1501 C C . GLY A 1 182 ? 33.718 1.611 -51.293 1.00 55.22 182 GLY A C 1
ATOM 1502 O O . GLY A 1 182 ? 32.756 1.495 -52.053 1.00 55.22 182 GLY A O 1
ATOM 1503 N N . LYS A 1 183 ? 34.584 0.600 -51.103 1.00 53.75 183 LYS A N 1
ATOM 1504 C CA . LYS A 1 183 ? 34.409 -0.753 -51.675 1.00 53.75 183 LYS A CA 1
ATOM 1505 C C . LYS A 1 183 ? 33.302 -1.524 -50.941 1.00 53.75 183 LYS A C 1
ATOM 1507 O O . LYS A 1 183 ? 33.515 -2.615 -50.412 1.00 53.75 183 LYS A O 1
ATOM 1512 N N . TYR A 1 184 ? 32.110 -0.935 -50.883 1.00 50.72 184 TYR A N 1
ATOM 1513 C CA . TYR A 1 184 ? 30.873 -1.612 -50.527 1.00 50.72 184 TYR A CA 1
ATOM 1514 C C . TYR A 1 184 ? 30.306 -2.250 -51.786 1.00 50.72 184 TYR A C 1
ATOM 1516 O O . TYR A 1 184 ? 29.820 -1.576 -52.692 1.00 50.72 184 TYR A O 1
ATOM 1524 N N . LEU A 1 185 ? 30.366 -3.575 -51.841 1.00 50.22 185 LEU A N 1
ATOM 1525 C CA . LEU A 1 185 ? 29.769 -4.341 -52.923 1.00 50.22 185 LEU A CA 1
ATOM 1526 C C . LEU A 1 185 ? 28.285 -4.482 -52.637 1.00 50.22 185 LEU A C 1
ATOM 1528 O O . LEU A 1 185 ? 27.837 -5.418 -51.978 1.00 50.22 185 LEU A O 1
ATOM 1532 N N . GLY A 1 186 ? 27.520 -3.496 -53.104 1.00 47.97 186 GLY A N 1
ATOM 1533 C CA . GLY A 1 186 ? 26.077 -3.623 -53.192 1.00 47.97 186 GLY A CA 1
ATOM 1534 C C . GLY A 1 186 ? 25.753 -4.894 -53.971 1.00 47.97 186 GLY A C 1
ATOM 1535 O O . GLY A 1 186 ? 26.234 -5.077 -55.089 1.00 47.97 186 GLY A O 1
ATOM 1536 N N . ASN A 1 187 ? 24.964 -5.779 -53.363 1.00 47.06 187 ASN A N 1
ATOM 1537 C CA . ASN A 1 187 ? 24.477 -7.013 -53.968 1.00 47.06 187 ASN A CA 1
ATOM 1538 C C . ASN A 1 187 ? 23.548 -6.670 -55.143 1.00 47.06 187 ASN A C 1
ATOM 1540 O O . ASN A 1 187 ? 22.324 -6.684 -55.031 1.00 47.06 187 ASN A O 1
ATOM 1544 N N . THR A 1 188 ? 24.135 -6.291 -56.269 1.00 45.03 188 THR A N 1
ATOM 1545 C CA . THR A 1 188 ? 23.436 -6.184 -57.535 1.00 45.03 188 THR A CA 1
ATOM 1546 C C . THR A 1 188 ? 23.498 -7.567 -58.169 1.00 45.03 188 THR A C 1
ATOM 1548 O O . THR A 1 188 ? 24.535 -8.229 -58.200 1.00 45.03 188 THR A O 1
ATOM 1551 N N . ARG A 1 189 ? 22.357 -8.057 -58.647 1.00 48.84 189 ARG A N 1
ATOM 1552 C CA . ARG A 1 189 ? 22.205 -9.375 -59.289 1.00 48.84 189 ARG A CA 1
ATOM 1553 C C . ARG A 1 189 ? 22.198 -9.291 -60.825 1.00 48.84 189 ARG A C 1
ATOM 1555 O O . ARG A 1 189 ? 21.850 -10.257 -61.490 1.00 48.84 189 ARG A O 1
ATOM 1562 N N . SER A 1 190 ? 22.535 -8.132 -61.383 1.00 49.09 190 SER A N 1
ATOM 1563 C CA . SER A 1 190 ? 22.584 -7.827 -62.813 1.00 49.09 190 SER A CA 1
ATOM 1564 C C . SER A 1 190 ? 24.028 -7.778 -63.324 1.00 49.09 190 SER A C 1
ATOM 1566 O O . SER A 1 190 ? 24.613 -6.701 -63.331 1.00 49.09 190 SER A O 1
ATOM 1568 N N . SER A 1 191 ? 24.566 -8.905 -63.806 1.00 51.41 191 SER A N 1
ATOM 1569 C CA . SER A 1 191 ? 25.955 -9.153 -64.263 1.00 51.41 191 SER A CA 1
ATOM 1570 C C . SER A 1 191 ? 26.597 -8.153 -65.248 1.00 51.41 191 SER A C 1
ATOM 1572 O O . SER A 1 191 ? 27.719 -8.376 -65.686 1.00 51.41 191 SER A O 1
ATOM 1574 N N . ASN A 1 192 ? 25.904 -7.080 -65.629 1.00 52.41 192 ASN A N 1
ATOM 1575 C CA . ASN A 1 192 ? 26.287 -6.158 -66.693 1.00 52.41 192 ASN A CA 1
ATOM 1576 C C . ASN A 1 192 ? 26.422 -4.688 -66.235 1.00 52.41 192 ASN A C 1
ATOM 1578 O O . ASN A 1 192 ? 26.548 -3.809 -67.084 1.00 52.41 192 ASN A O 1
ATOM 1582 N N . ALA A 1 193 ? 26.381 -4.381 -64.931 1.00 47.22 193 ALA A N 1
ATOM 1583 C CA . ALA A 1 193 ? 26.660 -3.019 -64.457 1.00 47.22 193 ALA A CA 1
ATOM 1584 C C . ALA A 1 193 ? 28.181 -2.789 -64.291 1.00 47.22 193 ALA A C 1
ATOM 1586 O O . ALA A 1 193 ? 28.879 -3.665 -63.788 1.00 47.22 193 ALA A O 1
ATOM 1587 N N . PRO A 1 194 ? 28.744 -1.634 -64.680 1.00 39.91 194 PRO A N 1
ATOM 1588 C CA . PRO A 1 194 ? 30.142 -1.325 -64.383 1.00 39.91 194 PRO A CA 1
ATOM 1589 C C . PRO A 1 194 ? 30.341 -1.234 -62.858 1.00 39.91 194 PRO A C 1
ATOM 1591 O O . PRO A 1 194 ? 29.676 -0.441 -62.197 1.00 39.91 194 PRO A O 1
ATOM 1594 N N . GLY A 1 195 ? 31.225 -2.077 -62.307 1.00 47.25 195 GLY A N 1
ATOM 1595 C CA . GLY A 1 195 ? 31.479 -2.193 -60.860 1.00 47.25 195 GLY A CA 1
ATOM 1596 C C . GLY A 1 195 ? 31.254 -3.586 -60.249 1.00 47.25 195 GLY A C 1
ATOM 1597 O O . GLY A 1 195 ? 31.289 -3.714 -59.026 1.00 47.25 195 GLY A O 1
ATOM 1598 N N . TYR A 1 196 ? 31.027 -4.628 -61.060 1.00 45.09 196 TYR A N 1
ATOM 1599 C CA . TYR A 1 196 ? 30.984 -6.008 -60.565 1.00 45.09 196 TYR A CA 1
ATOM 1600 C C . TYR A 1 196 ? 32.335 -6.448 -60.029 1.00 45.09 196 TYR A C 1
ATOM 1602 O O . TYR A 1 196 ? 33.313 -6.477 -60.769 1.00 45.09 196 TYR A O 1
ATOM 1610 N N . VAL A 1 197 ? 32.345 -6.864 -58.768 1.00 50.59 197 VAL A N 1
ATOM 1611 C CA . VAL A 1 197 ? 33.445 -7.638 -58.206 1.00 50.59 197 VAL A CA 1
ATOM 1612 C C . VAL A 1 197 ? 33.074 -9.102 -58.315 1.00 50.59 197 VAL A C 1
ATOM 1614 O O . VAL A 1 197 ? 32.008 -9.531 -57.872 1.00 50.59 197 VAL A O 1
ATOM 1617 N N . THR A 1 198 ? 33.934 -9.855 -58.982 1.00 56.34 198 THR A N 1
ATOM 1618 C CA . THR A 1 198 ? 33.728 -11.287 -59.204 1.00 56.34 198 THR A CA 1
ATOM 1619 C C . THR A 1 198 ? 33.818 -12.055 -57.879 1.00 56.34 198 THR A C 1
ATOM 1621 O O . THR A 1 198 ? 34.521 -11.632 -56.961 1.00 56.34 198 THR A O 1
ATOM 1624 N N . ASP A 1 199 ? 33.169 -13.224 -57.771 1.00 56.22 199 ASP A N 1
ATOM 1625 C CA . ASP A 1 199 ? 33.342 -14.128 -56.613 1.00 56.22 199 ASP A CA 1
ATOM 1626 C C . ASP A 1 199 ? 34.833 -14.422 -56.344 1.00 56.22 199 ASP A C 1
ATOM 1628 O O . ASP A 1 199 ? 35.259 -14.605 -55.204 1.00 56.22 199 ASP A O 1
ATOM 1632 N N . TYR A 1 200 ? 35.648 -14.382 -57.401 1.00 54.19 200 TYR A N 1
ATOM 1633 C CA . TYR A 1 200 ? 37.094 -14.542 -57.347 1.00 54.19 200 TYR A CA 1
ATOM 1634 C C . TYR A 1 200 ? 37.806 -13.367 -56.658 1.00 54.19 200 TYR A C 1
ATOM 1636 O O . TYR A 1 200 ? 38.683 -13.581 -55.826 1.00 54.19 200 TYR A O 1
ATOM 1644 N N . GLU A 1 201 ? 37.416 -12.124 -56.941 1.00 55.09 201 GLU A N 1
ATOM 1645 C CA . GLU A 1 201 ? 37.950 -10.939 -56.256 1.00 55.09 201 GLU A CA 1
ATOM 1646 C C . GLU A 1 201 ? 37.455 -10.822 -54.806 1.00 55.09 201 GLU A C 1
ATOM 1648 O O . GLU A 1 201 ? 38.203 -10.355 -53.948 1.00 55.09 201 GLU A O 1
ATOM 1653 N N . LEU A 1 202 ? 36.241 -11.296 -54.500 1.00 56.50 202 LEU A N 1
ATOM 1654 C CA . LEU A 1 202 ? 35.743 -11.450 -53.124 1.00 56.50 202 LEU A CA 1
ATOM 1655 C C . LEU A 1 202 ? 36.606 -12.436 -52.318 1.00 56.50 202 LEU A C 1
ATOM 1657 O O . LEU A 1 202 ? 36.992 -12.134 -51.185 1.00 56.50 202 LEU A O 1
ATOM 1661 N N . MET A 1 203 ? 36.965 -13.578 -52.919 1.00 52.81 203 MET A N 1
ATOM 1662 C CA . MET A 1 203 ? 37.871 -14.559 -52.309 1.00 52.81 203 MET A CA 1
ATOM 1663 C C . MET A 1 203 ? 39.313 -14.039 -52.199 1.00 52.81 203 MET A C 1
ATOM 1665 O O . MET A 1 203 ? 39.955 -14.245 -51.171 1.00 52.81 203 MET A O 1
ATOM 1669 N N . MET A 1 204 ? 39.812 -13.322 -53.211 1.00 52.00 204 MET A N 1
ATOM 1670 C CA . MET A 1 204 ? 41.172 -12.765 -53.220 1.00 52.00 204 MET A CA 1
ATOM 1671 C C . MET A 1 204 ? 41.350 -11.601 -52.231 1.00 52.00 204 MET A C 1
ATOM 1673 O O . MET A 1 204 ? 42.399 -11.503 -51.599 1.00 52.00 204 MET A O 1
ATOM 1677 N N . ASN A 1 205 ? 40.326 -10.762 -52.029 1.00 56.03 205 ASN A N 1
ATOM 1678 C CA . ASN A 1 205 ? 40.352 -9.670 -51.043 1.00 56.03 205 ASN A CA 1
ATOM 1679 C C . ASN A 1 205 ? 39.909 -10.092 -49.629 1.00 56.03 205 ASN A C 1
ATOM 1681 O O . ASN A 1 205 ? 39.778 -9.232 -48.756 1.00 56.03 205 ASN A O 1
ATOM 1685 N N . LYS A 1 206 ? 39.674 -11.391 -49.379 1.00 56.56 206 LYS A N 1
ATOM 1686 C CA . LYS A 1 206 ? 39.291 -11.947 -48.065 1.00 56.56 206 LYS A CA 1
ATOM 1687 C C . LYS A 1 206 ? 38.107 -11.230 -47.389 1.00 56.56 206 LYS A C 1
ATOM 1689 O O . LYS A 1 206 ? 38.090 -11.066 -46.165 1.00 56.56 206 LYS A O 1
ATOM 1694 N N . ARG A 1 207 ? 37.119 -10.772 -48.165 1.00 51.53 207 ARG A N 1
ATOM 1695 C CA . ARG A 1 207 ? 35.885 -10.170 -47.631 1.00 51.53 207 ARG A CA 1
ATOM 1696 C C . ARG A 1 207 ? 34.777 -11.208 -47.661 1.00 51.53 207 ARG A C 1
ATOM 1698 O O . ARG A 1 207 ? 34.374 -11.652 -48.732 1.00 51.53 207 ARG A O 1
ATOM 1705 N N . TYR A 1 208 ? 34.279 -11.592 -46.490 1.00 54.88 208 TYR A N 1
ATOM 1706 C CA . TYR A 1 208 ? 33.262 -12.633 -46.364 1.00 54.88 208 TYR A CA 1
ATOM 1707 C C . TYR A 1 208 ? 31.900 -12.005 -46.031 1.00 54.88 208 TYR A C 1
ATOM 1709 O O . TYR A 1 208 ? 31.835 -11.079 -45.214 1.00 54.88 208 TYR A O 1
ATOM 1717 N N . PRO A 1 209 ? 30.796 -12.479 -46.644 1.00 53.56 209 PRO A N 1
ATOM 1718 C CA . PRO A 1 209 ? 29.458 -12.049 -46.258 1.00 53.56 209 PRO A CA 1
ATOM 1719 C C . PRO A 1 209 ? 29.235 -12.398 -44.792 1.00 53.56 209 PRO A C 1
ATOM 1721 O O . PRO A 1 209 ? 29.321 -13.562 -44.406 1.00 53.56 209 PRO A O 1
ATOM 1724 N N . TYR A 1 210 ? 28.951 -11.389 -43.976 1.00 52.09 210 TYR A N 1
ATOM 1725 C CA . TYR A 1 210 ? 28.750 -11.600 -42.549 1.00 52.09 210 TYR A CA 1
ATOM 1726 C C . TYR A 1 210 ? 27.365 -12.192 -42.246 1.00 52.09 210 TYR A C 1
ATOM 1728 O O . TYR A 1 210 ? 27.179 -12.879 -41.245 1.00 52.09 210 TYR A O 1
ATOM 1736 N N . TYR A 1 211 ? 26.388 -11.972 -43.134 1.00 48.81 211 TYR A N 1
ATOM 1737 C CA . TYR A 1 211 ? 25.038 -12.500 -42.973 1.00 48.81 211 TYR A CA 1
ATOM 1738 C C . TYR A 1 211 ? 24.319 -12.657 -44.318 1.00 48.81 211 TYR A C 1
ATOM 1740 O O . TYR A 1 211 ? 24.147 -11.685 -45.048 1.00 48.81 211 TYR A O 1
ATOM 1748 N N . ARG A 1 212 ? 23.851 -13.867 -44.642 1.00 49.31 212 ARG A N 1
ATOM 1749 C CA . ARG A 1 212 ? 22.963 -14.121 -45.787 1.00 49.31 212 ARG A CA 1
ATOM 1750 C C . ARG A 1 212 ? 21.713 -14.837 -45.270 1.00 49.31 212 ARG A C 1
ATOM 1752 O O . ARG A 1 212 ? 21.829 -15.981 -44.833 1.00 49.31 212 ARG A O 1
ATOM 1759 N N . PRO A 1 213 ? 20.523 -14.212 -45.320 1.00 42.91 213 PRO A N 1
ATOM 1760 C CA . PRO A 1 213 ? 19.292 -14.900 -44.950 1.00 42.91 213 PRO A CA 1
ATOM 1761 C C . PRO A 1 213 ? 19.143 -16.172 -45.805 1.00 42.91 213 PRO A C 1
ATOM 1763 O O . PRO A 1 213 ? 19.221 -16.090 -47.031 1.00 42.91 213 PRO A O 1
ATOM 1766 N N . ASN A 1 214 ? 18.942 -17.329 -45.165 1.00 51.00 214 ASN A N 1
ATOM 1767 C CA . ASN A 1 214 ? 18.715 -18.654 -45.774 1.00 51.00 214 ASN A CA 1
ATOM 1768 C C . ASN A 1 214 ? 19.922 -19.398 -46.383 1.00 51.00 214 ASN A C 1
ATOM 1770 O O . ASN A 1 214 ? 19.712 -20.329 -47.161 1.00 51.00 214 ASN A O 1
ATOM 1774 N N . SER A 1 215 ? 21.175 -19.068 -46.049 1.00 50.59 215 SER A N 1
ATOM 1775 C CA . SER A 1 215 ? 22.287 -19.982 -46.366 1.00 50.59 215 SER A CA 1
ATOM 1776 C C . SER A 1 215 ? 22.596 -20.904 -45.188 1.00 50.59 215 SER A C 1
ATOM 1778 O O . SER A 1 215 ? 22.965 -20.416 -44.126 1.00 50.59 215 SER A O 1
ATOM 1780 N N . ASN A 1 216 ? 22.555 -22.223 -45.398 1.00 51.16 216 ASN A N 1
ATOM 1781 C CA . ASN A 1 216 ? 22.903 -23.260 -44.405 1.00 51.16 216 ASN A CA 1
ATOM 1782 C C . ASN A 1 216 ? 24.388 -23.248 -43.960 1.00 51.16 216 ASN A C 1
ATOM 1784 O O . ASN A 1 216 ? 24.826 -24.154 -43.260 1.00 51.16 216 ASN A O 1
ATOM 1788 N N . ASN A 1 217 ? 25.157 -22.233 -44.363 1.00 46.91 217 ASN A N 1
ATOM 1789 C CA . ASN A 1 217 ? 26.575 -22.054 -44.058 1.00 46.91 217 ASN A CA 1
ATOM 1790 C C . ASN A 1 217 ? 26.799 -20.930 -43.028 1.00 46.91 217 ASN A C 1
ATOM 1792 O O . ASN A 1 217 ? 27.797 -20.214 -43.102 1.00 46.91 217 ASN A O 1
ATOM 1796 N N . GLU A 1 218 ? 25.884 -20.745 -42.072 1.00 46.38 218 GLU A N 1
ATOM 1797 C CA . GLU A 1 218 ? 26.200 -19.975 -40.865 1.00 46.38 218 GLU A CA 1
ATOM 1798 C C . GLU A 1 218 ? 27.241 -20.784 -40.076 1.00 46.38 218 GLU A C 1
ATOM 1800 O O . GLU A 1 218 ? 26.925 -21.769 -39.410 1.00 46.38 218 GLU A O 1
ATOM 1805 N N . SER A 1 219 ? 28.519 -20.415 -40.204 1.00 49.19 219 SER A N 1
ATOM 1806 C CA . SER A 1 219 ? 29.571 -20.969 -39.352 1.00 49.19 219 SER A CA 1
ATOM 1807 C C . SER A 1 219 ? 29.190 -20.742 -37.883 1.00 49.19 219 SER A C 1
ATOM 1809 O O . SER A 1 219 ? 28.512 -19.768 -37.556 1.00 49.19 219 SER A O 1
ATOM 1811 N N . ALA A 1 220 ? 29.615 -21.622 -36.972 1.00 45.84 220 ALA A N 1
ATOM 1812 C CA . ALA A 1 220 ? 29.244 -21.571 -35.549 1.00 45.84 220 ALA A CA 1
ATOM 1813 C C . ALA A 1 220 ? 29.537 -20.216 -34.854 1.00 45.84 220 ALA A C 1
ATOM 1815 O O . ALA A 1 220 ? 28.969 -19.922 -33.805 1.00 45.84 220 ALA A O 1
ATOM 1816 N N . TYR A 1 221 ? 30.373 -19.364 -35.458 1.00 45.09 221 TYR A N 1
ATOM 1817 C CA . TYR A 1 221 ? 30.65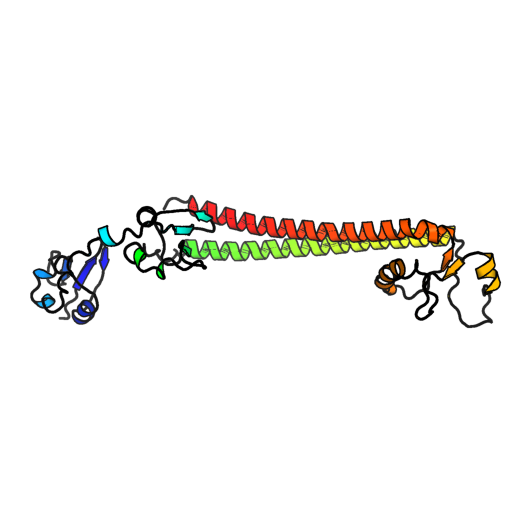1 -17.994 -35.017 1.00 45.09 221 TYR A CA 1
ATOM 1818 C C . TYR A 1 221 ? 29.584 -16.961 -35.444 1.00 45.09 221 TYR A C 1
ATOM 1820 O O . TYR A 1 221 ? 29.440 -15.929 -34.792 1.00 45.09 221 TYR A O 1
ATOM 1828 N N . GLY A 1 222 ? 28.802 -17.232 -36.492 1.00 47.59 222 GLY A N 1
ATOM 1829 C CA . GLY A 1 222 ? 27.786 -16.326 -37.040 1.00 47.59 222 GLY A CA 1
ATOM 1830 C C . GLY A 1 222 ? 26.440 -16.349 -36.310 1.00 47.59 222 GLY A C 1
ATOM 1831 O O . GLY A 1 222 ? 25.734 -15.345 -36.318 1.00 47.59 222 GLY A O 1
ATOM 1832 N N . TYR A 1 223 ? 26.085 -17.440 -35.623 1.00 47.69 223 TYR A N 1
ATOM 1833 C CA . TYR A 1 223 ? 24.754 -17.579 -35.007 1.00 47.69 223 TYR A CA 1
ATOM 1834 C C . TYR A 1 223 ? 24.547 -16.616 -33.824 1.00 47.69 223 TYR A C 1
ATOM 1836 O O . TYR A 1 223 ? 23.513 -15.956 -33.711 1.00 47.69 223 TYR A O 1
ATOM 1844 N N . GLY A 1 224 ? 25.563 -16.485 -32.962 1.00 51.66 224 GLY A N 1
ATOM 1845 C CA . GLY A 1 224 ? 25.518 -15.585 -31.805 1.00 51.66 224 GLY A CA 1
ATOM 1846 C C . GLY A 1 224 ? 25.581 -14.110 -32.197 1.00 51.66 224 GLY A C 1
ATOM 1847 O O . GLY A 1 224 ? 24.888 -13.286 -31.608 1.00 51.66 224 GLY A O 1
ATOM 1848 N N . GLN A 1 225 ? 26.367 -13.771 -33.219 1.00 49.66 225 GLN A N 1
ATOM 1849 C CA . GLN A 1 225 ? 26.526 -12.385 -33.655 1.00 49.66 225 GLN A CA 1
ATOM 1850 C C . GLN A 1 225 ? 25.393 -11.932 -34.600 1.00 49.66 225 GLN A C 1
ATOM 1852 O O . GLN A 1 225 ? 24.943 -10.787 -34.536 1.00 49.66 225 GLN A O 1
ATOM 1857 N N . GLY A 1 226 ? 24.857 -12.848 -35.411 1.00 48.62 226 GLY A N 1
ATOM 1858 C CA . GLY A 1 226 ? 23.727 -12.611 -36.304 1.00 48.62 226 GLY A CA 1
ATOM 1859 C C . GLY A 1 226 ? 22.434 -12.275 -35.562 1.00 48.62 226 GLY A C 1
ATOM 1860 O O . GLY A 1 226 ? 21.678 -11.438 -36.038 1.00 48.62 226 GLY A O 1
ATOM 1861 N N . PHE A 1 227 ? 22.187 -12.843 -34.376 1.00 51.94 227 PHE A N 1
ATOM 1862 C CA . PHE A 1 227 ? 21.022 -12.484 -33.553 1.00 51.94 227 PHE A CA 1
ATOM 1863 C C . PHE A 1 227 ? 20.999 -10.994 -33.176 1.00 51.94 227 PHE A C 1
ATOM 1865 O O . PHE A 1 227 ? 19.959 -10.345 -33.258 1.00 51.94 227 PHE A O 1
ATOM 1872 N N . TRP A 1 228 ? 22.155 -10.426 -32.834 1.00 49.81 228 TRP A N 1
ATOM 1873 C CA . TRP A 1 228 ? 22.257 -9.016 -32.459 1.00 49.81 228 TRP A CA 1
ATOM 1874 C C . TRP A 1 228 ? 22.180 -8.089 -33.670 1.00 49.81 228 TRP A C 1
ATOM 1876 O O . TRP A 1 228 ? 21.458 -7.097 -33.621 1.00 49.81 228 TRP A O 1
ATOM 1886 N N . PHE A 1 229 ? 22.812 -8.448 -34.791 1.00 49.34 229 PHE A N 1
ATOM 1887 C CA . PHE A 1 229 ? 22.647 -7.719 -36.055 1.00 49.34 229 PHE A CA 1
ATOM 1888 C C . PHE A 1 229 ? 21.221 -7.820 -36.623 1.00 49.34 229 PHE A C 1
ATOM 1890 O O . PHE A 1 229 ? 20.765 -6.886 -37.282 1.00 49.34 229 PHE A O 1
ATOM 1897 N N . ARG A 1 230 ? 20.475 -8.896 -36.322 1.00 50.03 230 ARG A N 1
ATOM 1898 C CA . ARG A 1 230 ? 19.059 -9.048 -36.702 1.00 50.03 230 ARG A CA 1
ATOM 1899 C C . ARG A 1 230 ? 18.169 -7.970 -36.084 1.00 50.03 230 ARG A C 1
ATOM 1901 O O . ARG A 1 230 ? 17.270 -7.485 -36.761 1.00 50.03 230 ARG A O 1
ATOM 1908 N N . SER A 1 231 ? 18.453 -7.523 -34.862 1.00 49.34 231 SER A N 1
ATOM 1909 C CA . SER A 1 231 ? 17.739 -6.394 -34.242 1.00 49.34 231 SER A CA 1
ATOM 1910 C C . SER A 1 231 ? 18.012 -5.053 -34.942 1.00 49.34 231 SER A C 1
ATOM 1912 O O . SER A 1 231 ? 17.202 -4.135 -34.849 1.00 49.34 231 SER A O 1
ATOM 1914 N N . PHE A 1 232 ? 19.107 -4.955 -35.706 1.00 48.19 232 PHE A N 1
ATOM 1915 C CA . PHE A 1 232 ? 19.475 -3.798 -36.531 1.00 48.19 232 PHE A CA 1
ATOM 1916 C C . PHE A 1 232 ? 19.058 -3.941 -38.012 1.00 48.19 232 PHE A C 1
ATOM 1918 O O . PHE A 1 232 ? 19.377 -3.075 -38.826 1.00 48.19 232 PHE A O 1
ATOM 1925 N N . ILE A 1 233 ? 18.269 -4.966 -38.381 1.00 42.47 233 ILE A N 1
ATOM 1926 C CA . ILE A 1 233 ? 17.696 -5.158 -39.738 1.00 42.47 233 ILE A CA 1
ATOM 1927 C C . ILE A 1 233 ? 16.770 -4.009 -40.188 1.00 42.47 233 ILE A C 1
ATOM 1929 O O . ILE A 1 233 ? 16.358 -3.973 -41.345 1.00 42.47 233 ILE A O 1
ATOM 1933 N N . ALA A 1 234 ? 16.536 -2.985 -39.362 1.00 41.12 234 ALA A N 1
ATOM 1934 C CA . ALA A 1 234 ? 16.003 -1.704 -39.831 1.00 41.12 234 ALA A CA 1
ATOM 1935 C C . ALA A 1 234 ? 16.796 -1.103 -41.021 1.00 41.12 234 ALA A C 1
ATOM 1937 O O . ALA A 1 234 ? 16.248 -0.290 -41.758 1.00 41.12 234 ALA A O 1
ATOM 1938 N N . PHE A 1 235 ? 18.044 -1.531 -41.257 1.00 42.50 235 PHE A N 1
ATOM 1939 C CA . PHE A 1 235 ? 18.886 -1.041 -42.355 1.00 42.50 235 PHE A CA 1
ATOM 1940 C C . PHE A 1 235 ? 18.905 -1.901 -43.635 1.00 42.50 235 PHE A C 1
ATOM 1942 O O . PHE A 1 235 ? 19.560 -1.506 -44.594 1.00 42.50 235 PHE A O 1
ATOM 1949 N N . GLY A 1 236 ? 18.209 -3.047 -43.698 1.00 42.50 236 GLY A N 1
ATOM 1950 C CA . GLY A 1 236 ? 17.933 -3.805 -44.941 1.00 42.50 236 GLY A CA 1
ATOM 1951 C C . GLY A 1 236 ? 19.121 -4.296 -45.800 1.00 42.50 236 GLY A C 1
ATOM 1952 O O . GLY A 1 236 ? 18.899 -4.967 -46.808 1.00 42.50 236 GLY A O 1
ATOM 1953 N N . GLY A 1 237 ? 20.369 -3.988 -45.441 1.00 46.31 237 GLY A N 1
ATOM 1954 C CA . GLY A 1 237 ? 21.566 -4.262 -46.237 1.00 46.31 237 GLY A CA 1
ATOM 1955 C C . GLY A 1 237 ? 22.352 -5.487 -45.771 1.00 46.31 237 GLY A C 1
ATOM 1956 O O . GLY A 1 237 ? 22.454 -5.771 -44.580 1.00 46.31 237 GLY A O 1
ATOM 1957 N N . THR A 1 238 ? 22.946 -6.213 -46.722 1.00 51.56 238 THR A N 1
ATOM 1958 C CA . THR A 1 238 ? 23.969 -7.231 -46.435 1.00 51.56 238 THR A CA 1
ATOM 1959 C C . THR A 1 238 ? 25.312 -6.534 -46.235 1.00 51.56 238 THR A C 1
ATOM 1961 O O . THR A 1 238 ? 25.790 -5.868 -47.150 1.00 51.56 238 THR A O 1
ATOM 1964 N N . VAL A 1 239 ? 25.917 -6.671 -45.054 1.00 53.72 239 VAL A N 1
ATOM 1965 C CA . VAL A 1 239 ? 27.238 -6.099 -44.753 1.00 53.72 239 VAL A CA 1
ATOM 1966 C C . VAL A 1 239 ? 28.316 -7.159 -44.995 1.00 53.72 239 VAL A C 1
ATOM 1968 O O . VAL A 1 239 ? 28.201 -8.298 -44.534 1.00 53.72 239 VAL A O 1
ATOM 1971 N N . TYR A 1 240 ? 29.358 -6.789 -45.736 1.00 58.59 240 TYR A N 1
ATOM 1972 C CA . TYR A 1 240 ? 30.521 -7.631 -46.015 1.00 58.59 240 TYR A CA 1
ATOM 1973 C C . TYR A 1 240 ? 31.707 -7.085 -45.221 1.00 58.59 240 TYR A C 1
ATOM 1975 O O . TYR A 1 240 ? 32.041 -5.914 -45.373 1.00 58.59 240 TYR A O 1
ATOM 1983 N N . LEU A 1 241 ? 32.327 -7.924 -44.390 1.00 59.69 241 LEU A N 1
ATOM 1984 C CA . LEU A 1 241 ? 33.467 -7.550 -43.546 1.00 59.69 241 LEU A CA 1
ATOM 1985 C C . LEU A 1 241 ? 34.713 -8.334 -43.983 1.00 59.69 241 LEU A C 1
ATOM 1987 O O . LEU A 1 241 ? 34.620 -9.498 -44.387 1.00 59.69 241 LEU A O 1
ATOM 1991 N N . THR A 1 242 ? 35.882 -7.707 -43.908 1.00 62.12 242 THR A N 1
ATOM 1992 C CA . THR A 1 242 ? 37.194 -8.364 -44.038 1.00 62.12 242 THR A CA 1
ATOM 1993 C C . THR A 1 242 ? 37.469 -9.290 -42.850 1.00 62.12 242 THR A C 1
ATOM 1995 O O . THR A 1 242 ? 36.858 -9.168 -41.790 1.00 62.12 242 THR A O 1
ATOM 1998 N N . GLU A 1 243 ? 38.426 -10.210 -42.998 1.00 64.25 243 GLU A N 1
ATOM 1999 C CA . GLU A 1 243 ? 38.858 -11.108 -41.914 1.00 64.25 243 GLU A CA 1
ATOM 2000 C C . GLU A 1 243 ? 39.347 -10.344 -40.663 1.00 64.25 243 GLU A C 1
ATOM 2002 O O . GLU A 1 243 ? 39.085 -10.763 -39.537 1.00 64.25 243 GLU A O 1
ATOM 2007 N N . GLU A 1 244 ? 40.015 -9.200 -40.842 1.00 65.62 244 GLU A N 1
ATOM 2008 C CA . GLU A 1 244 ? 40.497 -8.347 -39.748 1.00 65.62 244 GLU A CA 1
ATOM 2009 C C . GLU A 1 244 ? 39.352 -7.588 -39.064 1.00 65.62 244 GLU A C 1
ATOM 2011 O O . GLU A 1 244 ? 39.274 -7.555 -37.836 1.00 65.62 244 GLU A O 1
ATOM 2016 N N . GLU A 1 245 ? 38.394 -7.070 -39.837 1.00 62.91 245 GLU A N 1
ATOM 2017 C CA . GLU A 1 245 ? 37.177 -6.447 -39.304 1.00 62.91 245 GLU A CA 1
ATOM 2018 C C . GLU A 1 245 ? 36.266 -7.459 -38.609 1.00 62.91 245 GLU A C 1
ATOM 2020 O O . GLU A 1 245 ? 35.630 -7.108 -37.624 1.00 62.91 245 GLU A O 1
ATOM 2025 N N . GLN A 1 246 ? 36.217 -8.718 -39.059 1.00 64.94 246 GLN A N 1
ATOM 2026 C CA . GLN A 1 246 ? 35.543 -9.803 -38.337 1.00 64.94 246 GLN A CA 1
ATOM 2027 C C . GLN A 1 246 ? 36.276 -10.162 -37.044 1.00 64.94 246 GLN A C 1
ATOM 2029 O O . GLN A 1 246 ? 35.646 -10.432 -36.026 1.00 64.94 246 GLN A O 1
ATOM 2034 N N . ARG A 1 247 ? 37.611 -10.127 -37.046 1.00 65.94 247 ARG A N 1
ATOM 2035 C CA . ARG A 1 247 ? 38.405 -10.348 -35.831 1.00 65.94 247 ARG A CA 1
ATOM 2036 C C . ARG A 1 247 ? 38.187 -9.217 -34.815 1.00 65.94 247 ARG A C 1
ATOM 2038 O O . ARG A 1 247 ? 38.084 -9.482 -33.619 1.00 65.94 247 ARG A O 1
ATOM 2045 N N . ASN A 1 248 ? 38.003 -7.991 -35.306 1.00 67.31 248 ASN A N 1
ATOM 2046 C CA . ASN A 1 248 ? 37.643 -6.808 -34.523 1.00 67.31 248 ASN A CA 1
ATOM 2047 C C . ASN A 1 248 ? 36.125 -6.628 -34.324 1.00 67.31 248 ASN A C 1
ATOM 2049 O O . ASN A 1 248 ? 35.711 -5.755 -33.558 1.00 67.31 248 ASN A O 1
ATOM 2053 N N . SER A 1 249 ? 35.271 -7.457 -34.936 1.00 64.69 249 SER A N 1
ATOM 2054 C CA . SER A 1 249 ? 33.812 -7.295 -34.856 1.00 64.69 249 SER A CA 1
ATOM 2055 C C . SER A 1 249 ? 33.299 -7.543 -33.446 1.00 64.69 249 SER A C 1
ATOM 2057 O O . SER A 1 249 ? 32.297 -6.959 -33.055 1.00 64.69 249 SER A O 1
ATOM 2059 N N . ASN A 1 250 ? 34.025 -8.321 -32.640 1.00 62.41 250 ASN A N 1
ATOM 2060 C CA . ASN A 1 250 ? 33.753 -8.472 -31.214 1.00 62.41 250 ASN A CA 1
ATOM 2061 C C . ASN A 1 250 ? 33.957 -7.164 -30.436 1.00 62.41 250 ASN A C 1
ATOM 2063 O O . ASN A 1 250 ? 33.207 -6.904 -29.501 1.00 62.41 250 ASN A O 1
ATOM 2067 N N . ALA A 1 251 ? 34.920 -6.322 -30.824 1.00 61.75 251 ALA A N 1
ATOM 2068 C CA . ALA A 1 251 ? 35.093 -4.998 -30.226 1.00 61.75 251 ALA A CA 1
ATOM 2069 C C . ALA A 1 251 ? 33.975 -4.046 -30.676 1.00 61.75 251 ALA A C 1
ATOM 2071 O O . ALA A 1 251 ? 33.433 -3.299 -29.865 1.00 61.75 251 ALA A O 1
ATOM 2072 N N . LEU A 1 252 ? 33.569 -4.124 -31.946 1.00 61.88 252 LEU A N 1
ATOM 2073 C CA . LEU A 1 252 ? 32.483 -3.309 -32.492 1.00 61.88 252 LEU A CA 1
ATOM 2074 C C . LEU A 1 252 ? 31.121 -3.685 -31.879 1.00 61.88 252 LEU A C 1
ATOM 2076 O O . LEU A 1 252 ? 30.394 -2.823 -31.390 1.00 61.88 252 LEU A O 1
ATOM 2080 N N . LEU A 1 253 ? 30.815 -4.983 -31.827 1.00 64.38 253 LEU A N 1
ATOM 2081 C CA . LEU A 1 253 ? 29.635 -5.547 -31.176 1.00 64.38 253 LEU A CA 1
ATOM 2082 C C . LEU A 1 253 ? 29.679 -5.301 -29.666 1.00 64.38 253 LEU A C 1
ATOM 2084 O O . LEU A 1 253 ? 28.663 -4.950 -29.081 1.00 64.38 253 LEU A O 1
ATOM 2088 N N . GLY A 1 254 ? 30.854 -5.420 -29.044 1.00 62.16 254 GLY A N 1
ATOM 2089 C CA . GLY A 1 254 ? 31.076 -5.090 -27.640 1.00 62.16 254 GLY A CA 1
ATOM 2090 C C . GLY A 1 254 ? 30.738 -3.633 -27.337 1.00 62.16 254 GLY A C 1
ATOM 2091 O O . GLY A 1 254 ? 29.966 -3.374 -26.423 1.00 62.16 254 GLY A O 1
ATOM 2092 N N . ASN A 1 255 ? 31.210 -2.686 -28.148 1.00 58.25 255 ASN A N 1
ATOM 2093 C CA . ASN A 1 255 ? 30.892 -1.264 -28.000 1.00 58.25 255 ASN A CA 1
ATOM 2094 C C . ASN A 1 255 ? 29.405 -0.964 -28.262 1.00 58.25 255 ASN A C 1
ATOM 2096 O O . ASN A 1 255 ? 28.796 -0.149 -27.565 1.00 58.25 255 ASN A O 1
ATOM 2100 N N . LEU A 1 256 ? 28.785 -1.652 -29.222 1.00 62.19 256 LEU A N 1
ATOM 2101 C CA . LEU A 1 256 ? 27.359 -1.514 -29.531 1.00 62.19 256 LEU A CA 1
ATOM 2102 C C . LEU A 1 256 ? 26.470 -2.063 -28.400 1.00 62.19 256 LEU A C 1
ATOM 2104 O O . LEU A 1 256 ? 25.485 -1.446 -27.999 1.00 62.19 256 LEU A O 1
ATOM 2108 N N . MET A 1 257 ? 26.845 -3.211 -27.845 1.00 61.81 257 MET A N 1
ATOM 2109 C CA . MET A 1 257 ? 26.155 -3.855 -26.730 1.00 61.81 257 MET A CA 1
ATOM 2110 C C . MET A 1 257 ? 26.372 -3.088 -25.435 1.00 61.81 257 MET A C 1
ATOM 2112 O O . MET A 1 257 ? 25.426 -2.897 -24.684 1.00 61.81 257 MET A O 1
ATOM 2116 N N . LEU A 1 258 ? 27.583 -2.587 -25.193 1.00 56.28 258 LEU A N 1
ATOM 2117 C CA . LEU A 1 258 ? 27.900 -1.772 -24.027 1.00 56.28 258 LEU A CA 1
ATOM 2118 C C . LEU A 1 258 ? 27.180 -0.422 -24.081 1.00 56.28 258 LEU A C 1
ATOM 2120 O O . LEU A 1 258 ? 26.679 0.023 -23.057 1.00 56.28 258 LEU A O 1
ATOM 2124 N N . SER A 1 259 ? 27.057 0.202 -25.256 1.00 55.31 259 SER A N 1
ATOM 2125 C CA . SER A 1 259 ? 26.284 1.442 -25.417 1.00 55.31 259 SER A CA 1
ATOM 2126 C C . SER A 1 259 ? 24.776 1.206 -25.293 1.00 55.31 259 SER A C 1
ATOM 2128 O O . SER A 1 259 ? 24.098 1.967 -24.604 1.00 55.31 259 SER A O 1
ATOM 2130 N N . SER A 1 260 ? 24.253 0.108 -25.847 1.00 63.91 260 SER A N 1
ATOM 2131 C CA . SER A 1 260 ? 22.851 -0.296 -25.668 1.00 63.91 260 SER A CA 1
ATOM 2132 C C . SER A 1 260 ? 22.550 -0.630 -24.204 1.00 63.91 260 SER A C 1
ATOM 2134 O O . SER A 1 260 ? 21.578 -0.136 -23.637 1.00 63.91 260 SER A O 1
ATOM 2136 N N . PHE A 1 261 ? 23.416 -1.401 -23.549 1.00 61.66 261 PHE A N 1
ATOM 2137 C CA . PHE A 1 261 ? 23.294 -1.752 -22.138 1.00 61.66 261 PHE A CA 1
ATOM 2138 C C . PHE A 1 261 ? 23.448 -0.531 -21.234 1.00 61.66 261 PHE A C 1
ATOM 2140 O O . PHE A 1 261 ? 22.668 -0.382 -20.303 1.00 61.66 261 PHE A O 1
ATOM 2147 N N . ALA A 1 262 ? 24.385 0.376 -21.524 1.00 58.03 262 ALA A N 1
ATOM 2148 C CA . ALA A 1 262 ? 24.500 1.648 -20.820 1.00 58.03 262 ALA A CA 1
ATOM 2149 C C . ALA A 1 262 ? 23.223 2.480 -20.989 1.00 58.03 262 ALA A C 1
ATOM 2151 O O . ALA A 1 262 ? 22.698 2.989 -20.007 1.00 58.03 262 ALA A O 1
ATOM 2152 N N . SER A 1 263 ? 22.656 2.557 -22.197 1.00 60.31 263 SER A N 1
ATOM 2153 C CA . SER A 1 263 ? 21.402 3.286 -22.427 1.00 60.31 263 SER A CA 1
ATOM 2154 C C . SER A 1 263 ? 20.214 2.681 -21.663 1.00 60.31 263 SER A C 1
ATOM 2156 O O . SER A 1 263 ? 19.379 3.417 -21.139 1.00 60.31 263 SER A O 1
ATOM 2158 N N . LEU A 1 264 ? 20.173 1.350 -21.528 1.00 65.62 264 LEU A N 1
ATOM 2159 C CA . LEU A 1 264 ? 19.133 0.618 -20.804 1.00 65.62 264 LEU A CA 1
ATOM 2160 C C . LEU A 1 264 ? 19.357 0.609 -19.284 1.00 65.62 264 LEU A C 1
ATOM 2162 O O . LEU A 1 264 ? 18.393 0.609 -18.525 1.00 65.62 264 LEU A O 1
ATOM 2166 N N . SER A 1 265 ? 20.597 0.633 -18.798 1.00 67.94 265 SER A N 1
ATOM 2167 C CA . SER A 1 265 ? 20.895 0.614 -17.361 1.00 67.94 265 SER A CA 1
ATOM 2168 C C . SER A 1 265 ? 20.445 1.905 -16.674 1.00 67.94 265 SER A C 1
ATOM 2170 O O . SER A 1 265 ? 19.906 1.853 -15.565 1.00 67.94 265 SER A O 1
ATOM 2172 N N . PHE A 1 266 ? 20.521 3.045 -17.371 1.00 66.38 266 PHE A N 1
ATOM 2173 C CA . PHE A 1 266 ? 19.918 4.298 -16.908 1.00 66.38 266 PHE A CA 1
ATOM 2174 C C . PHE A 1 266 ? 18.396 4.198 -16.731 1.00 66.38 266 PHE A C 1
ATOM 2176 O O . PHE A 1 266 ? 17.850 4.866 -15.855 1.00 66.38 266 PHE A O 1
ATOM 2183 N N . ILE A 1 267 ? 17.710 3.334 -17.490 1.00 69.12 267 ILE A N 1
ATOM 2184 C CA . ILE A 1 267 ? 16.267 3.092 -17.336 1.00 69.12 267 ILE A CA 1
ATOM 2185 C C . ILE A 1 267 ? 15.978 2.429 -15.992 1.00 69.12 267 ILE A C 1
ATOM 2187 O O . ILE A 1 267 ? 15.108 2.889 -15.258 1.00 69.12 267 ILE A O 1
ATOM 2191 N N . PHE A 1 268 ? 16.732 1.391 -15.630 1.00 71.12 268 PHE A N 1
ATOM 2192 C CA . PHE A 1 268 ? 16.544 0.700 -14.353 1.00 71.12 268 PHE A CA 1
ATOM 2193 C C . PHE A 1 268 ? 16.866 1.600 -13.157 1.00 71.12 268 PHE A C 1
ATOM 2195 O O . PHE A 1 268 ? 16.127 1.594 -12.173 1.00 71.12 268 PHE A O 1
ATOM 2202 N N . VAL A 1 269 ? 17.913 2.426 -13.257 1.00 75.06 269 VAL A N 1
ATOM 2203 C CA . VAL A 1 269 ? 18.249 3.411 -12.216 1.00 75.06 269 VAL A CA 1
ATOM 2204 C C . VAL A 1 269 ? 17.159 4.480 -12.100 1.00 75.06 269 VAL A C 1
ATOM 2206 O O . VAL A 1 269 ? 16.739 4.800 -10.990 1.00 75.06 269 VAL A O 1
ATOM 2209 N N . ALA A 1 270 ? 16.644 4.994 -13.220 1.00 74.38 270 ALA A N 1
ATOM 2210 C CA . ALA A 1 270 ? 15.560 5.975 -13.218 1.00 74.38 270 ALA A CA 1
ATOM 2211 C C . ALA A 1 270 ? 14.263 5.399 -12.630 1.00 74.38 270 ALA A C 1
ATOM 2213 O O . ALA A 1 270 ? 13.651 6.033 -11.773 1.00 74.38 270 ALA A O 1
ATOM 2214 N N . ILE A 1 271 ? 13.874 4.180 -13.019 1.00 78.25 271 ILE A N 1
ATOM 2215 C CA . ILE A 1 271 ? 12.718 3.476 -12.443 1.00 78.25 271 ILE A CA 1
ATOM 2216 C C . ILE A 1 271 ? 12.919 3.264 -10.939 1.00 78.25 271 ILE A C 1
ATOM 2218 O O . ILE A 1 271 ? 12.005 3.532 -10.161 1.00 78.25 271 ILE A O 1
ATOM 2222 N N . GLY A 1 272 ? 14.115 2.846 -10.514 1.00 79.69 272 GLY A N 1
ATOM 2223 C CA . GLY A 1 272 ? 14.451 2.674 -9.101 1.00 79.69 272 GLY A CA 1
ATOM 2224 C C . GLY A 1 272 ? 14.342 3.975 -8.301 1.00 79.69 272 GLY A C 1
ATOM 2225 O O . GLY A 1 272 ? 13.757 3.982 -7.220 1.00 79.69 272 GLY A O 1
ATOM 2226 N N . LEU A 1 273 ? 14.829 5.095 -8.845 1.00 79.88 273 LEU A N 1
ATOM 2227 C CA . LEU A 1 273 ? 14.731 6.418 -8.218 1.00 79.88 273 LEU A CA 1
ATOM 2228 C C . LEU A 1 273 ? 13.290 6.944 -8.170 1.00 79.88 273 LEU A C 1
ATOM 2230 O O . LEU A 1 273 ? 12.882 7.529 -7.165 1.00 79.88 273 LEU A O 1
ATOM 2234 N N . ILE A 1 274 ? 12.498 6.710 -9.218 1.00 78.44 274 ILE A N 1
ATOM 2235 C CA . ILE A 1 274 ? 11.066 7.038 -9.235 1.00 78.44 274 ILE A CA 1
ATOM 2236 C C . ILE A 1 274 ? 10.331 6.215 -8.172 1.00 78.44 274 ILE A C 1
ATOM 2238 O O . ILE A 1 274 ? 9.574 6.763 -7.377 1.00 78.44 274 ILE A O 1
ATOM 2242 N N . TYR A 1 275 ? 10.593 4.910 -8.100 1.00 80.50 275 TYR A N 1
ATOM 2243 C CA . TYR A 1 275 ? 9.998 4.048 -7.084 1.00 80.50 275 TYR A CA 1
ATOM 2244 C C . TYR A 1 275 ? 10.391 4.491 -5.667 1.00 80.50 275 TYR A C 1
ATOM 2246 O O . TYR A 1 275 ? 9.530 4.643 -4.801 1.00 80.50 275 TYR A O 1
ATOM 2254 N N . TYR A 1 276 ? 11.676 4.775 -5.443 1.00 82.88 276 TYR A N 1
ATOM 2255 C CA . TYR A 1 276 ? 12.190 5.254 -4.161 1.00 82.88 276 TYR A CA 1
ATOM 2256 C C . TYR A 1 276 ? 11.559 6.585 -3.734 1.00 82.88 276 TYR A C 1
ATOM 2258 O O . TYR A 1 276 ? 11.159 6.735 -2.582 1.00 82.88 276 TYR A O 1
ATOM 2266 N N . THR A 1 277 ? 11.427 7.548 -4.650 1.00 77.88 277 THR A N 1
ATOM 2267 C CA . THR A 1 277 ? 10.809 8.848 -4.343 1.00 77.88 277 THR A CA 1
ATOM 2268 C C . THR A 1 277 ? 9.322 8.719 -4.026 1.00 77.88 277 THR A C 1
ATOM 2270 O O . THR A 1 277 ? 8.863 9.343 -3.073 1.00 77.88 277 THR A O 1
ATOM 2273 N N . ILE A 1 278 ? 8.582 7.863 -4.740 1.00 76.81 278 ILE A N 1
ATOM 2274 C CA . ILE A 1 278 ? 7.175 7.558 -4.422 1.00 76.81 278 ILE A CA 1
ATOM 2275 C C . ILE A 1 278 ? 7.051 6.963 -3.015 1.00 76.81 278 ILE A C 1
ATOM 2277 O O . ILE A 1 278 ? 6.205 7.405 -2.235 1.00 76.81 278 ILE A O 1
ATOM 2281 N N . GLN A 1 279 ? 7.902 5.990 -2.678 1.00 77.44 279 GLN A N 1
ATOM 2282 C CA . GLN A 1 279 ? 7.907 5.371 -1.351 1.00 77.44 279 GLN A CA 1
ATOM 2283 C C . GLN A 1 279 ? 8.224 6.400 -0.264 1.00 77.44 279 GLN A C 1
ATOM 2285 O O . GLN A 1 279 ? 7.464 6.543 0.688 1.00 77.44 279 GLN A O 1
ATOM 2290 N N . ARG A 1 280 ? 9.286 7.191 -0.451 1.00 78.06 280 ARG A N 1
ATOM 2291 C CA . ARG A 1 280 ? 9.721 8.195 0.523 1.00 78.06 280 ARG A CA 1
ATOM 2292 C C . ARG A 1 280 ? 8.666 9.272 0.780 1.00 78.06 280 ARG A C 1
ATOM 2294 O O . ARG A 1 280 ? 8.396 9.575 1.937 1.00 78.06 280 ARG A O 1
ATOM 2301 N N . VAL A 1 281 ? 8.053 9.823 -0.270 1.00 76.31 281 VAL A N 1
ATOM 2302 C CA . VAL A 1 281 ? 6.982 10.828 -0.124 1.00 76.31 281 VAL A CA 1
ATOM 2303 C C . VAL A 1 281 ? 5.781 10.234 0.610 1.00 76.31 281 VAL A C 1
ATOM 2305 O O . VAL A 1 281 ? 5.183 10.903 1.447 1.00 76.31 281 VAL A O 1
ATOM 2308 N N . SER A 1 282 ? 5.455 8.965 0.348 1.00 73.50 282 SER A N 1
ATOM 2309 C CA . SER A 1 282 ? 4.379 8.273 1.066 1.00 73.50 282 SER A CA 1
ATOM 2310 C C . SER A 1 282 ? 4.688 8.158 2.564 1.00 73.50 282 SER A C 1
ATOM 2312 O O . SER A 1 282 ? 3.805 8.391 3.382 1.00 73.50 282 SER A O 1
ATOM 2314 N N . THR A 1 283 ? 5.946 7.882 2.929 1.00 73.44 283 THR A N 1
ATOM 2315 C CA . THR A 1 283 ? 6.380 7.793 4.332 1.00 73.44 283 THR A CA 1
ATOM 2316 C C . THR A 1 283 ? 6.433 9.156 5.031 1.00 73.44 283 THR A C 1
ATOM 2318 O O . THR A 1 283 ? 6.007 9.267 6.176 1.00 73.44 283 THR A O 1
ATOM 2321 N N . GLU A 1 284 ? 6.929 10.212 4.377 1.00 73.31 284 GLU A N 1
ATOM 2322 C CA . GLU A 1 284 ? 7.037 11.553 4.985 1.00 73.31 284 GLU A CA 1
ATOM 2323 C C . GLU A 1 284 ? 5.654 12.154 5.298 1.00 73.31 284 GLU A C 1
ATOM 2325 O O . GLU A 1 284 ? 5.447 12.680 6.392 1.00 73.31 284 GLU A O 1
ATOM 2330 N N . VAL A 1 285 ? 4.673 11.973 4.405 1.00 70.25 285 VAL A N 1
ATOM 2331 C CA . VAL A 1 285 ? 3.270 12.362 4.653 1.00 70.25 285 VAL A CA 1
ATOM 2332 C C . VAL A 1 285 ? 2.687 11.620 5.864 1.00 70.25 285 VAL A C 1
ATOM 2334 O O . VAL A 1 285 ? 1.925 12.183 6.656 1.00 70.25 285 VAL A O 1
ATOM 2337 N N . GLU A 1 286 ? 3.052 10.353 6.039 1.00 65.94 286 GLU A N 1
ATOM 2338 C CA . GLU A 1 286 ? 2.599 9.529 7.162 1.00 65.94 286 GLU A CA 1
ATOM 2339 C C . GLU A 1 286 ? 3.240 9.959 8.498 1.00 65.94 286 GLU A C 1
ATOM 2341 O O . GLU A 1 286 ? 2.606 9.873 9.554 1.00 65.94 286 GLU A O 1
ATOM 2346 N N . ILE A 1 287 ? 4.466 10.495 8.456 1.00 71.00 287 ILE A N 1
ATOM 2347 C CA . ILE A 1 287 ? 5.169 11.040 9.624 1.00 71.00 287 ILE A CA 1
ATOM 2348 C C . ILE A 1 287 ? 4.601 12.408 10.022 1.00 71.00 287 ILE A C 1
ATOM 2350 O O . ILE A 1 287 ? 4.277 12.593 11.195 1.00 71.00 287 ILE A O 1
ATOM 2354 N N . GLU A 1 288 ? 4.412 13.350 9.094 1.00 68.69 288 GLU A N 1
ATOM 2355 C CA . GLU A 1 288 ? 3.882 14.687 9.428 1.00 68.69 288 GLU A CA 1
ATOM 2356 C C . GLU A 1 288 ? 2.471 14.621 10.026 1.00 68.69 288 GLU A C 1
ATOM 2358 O O . GLU A 1 288 ? 2.177 15.282 11.023 1.00 68.69 288 GLU A O 1
ATOM 2363 N N . THR A 1 289 ? 1.620 13.738 9.498 1.00 62.59 289 THR A N 1
ATOM 2364 C CA . THR A 1 289 ? 0.282 13.486 10.063 1.00 62.59 289 THR A CA 1
ATOM 2365 C C . THR A 1 289 ? 0.315 12.806 11.437 1.00 62.59 289 THR A C 1
ATOM 2367 O O . THR A 1 289 ? -0.695 12.783 12.136 1.00 62.59 289 THR A O 1
ATOM 2370 N N . SER A 1 290 ? 1.459 12.254 11.860 1.00 57.59 290 SER A N 1
ATOM 2371 C CA . SER A 1 290 ? 1.635 11.645 13.185 1.00 57.59 290 SER A CA 1
ATOM 2372 C C . SER A 1 290 ? 2.160 12.602 14.261 1.00 57.59 290 SER A C 1
ATOM 2374 O O . SER A 1 290 ? 1.975 12.308 15.440 1.00 57.59 290 SER A O 1
ATOM 2376 N N . ILE A 1 291 ? 2.795 13.714 13.869 1.00 63.94 291 ILE A N 1
ATOM 2377 C CA . ILE A 1 291 ? 3.441 14.675 14.784 1.00 63.94 291 ILE A CA 1
ATOM 2378 C C . ILE A 1 291 ? 2.510 15.846 15.130 1.00 63.94 291 ILE A C 1
ATOM 2380 O O . ILE A 1 291 ? 2.709 16.507 16.148 1.00 63.94 291 ILE A O 1
ATOM 2384 N N . LEU A 1 292 ? 1.469 16.097 14.330 1.00 50.44 292 LEU A N 1
ATOM 2385 C CA . LEU A 1 292 ? 0.464 17.102 14.672 1.00 50.44 292 LEU A CA 1
ATOM 2386 C C . LEU A 1 292 ? -0.240 16.710 15.989 1.00 50.44 292 LEU A C 1
ATOM 2388 O O . LEU A 1 292 ? -0.814 15.618 16.062 1.00 50.44 292 LEU A O 1
ATOM 2392 N N . PRO A 1 293 ? -0.174 17.557 17.038 1.00 43.97 293 PRO A N 1
ATOM 2393 C CA . PRO A 1 293 ? -0.791 17.261 18.323 1.00 43.97 293 PRO A CA 1
ATOM 2394 C C . PRO A 1 293 ? -2.304 17.130 18.139 1.00 43.97 293 PRO A C 1
ATOM 2396 O O . PRO A 1 293 ? -2.936 17.999 17.536 1.00 43.97 293 PRO A O 1
ATOM 2399 N N . LYS A 1 294 ? -2.843 16.006 18.621 1.00 46.22 294 LYS A N 1
ATOM 2400 C CA . LYS A 1 294 ? -4.285 15.761 18.720 1.00 46.22 294 LYS A CA 1
ATOM 2401 C C . LYS A 1 294 ? -4.946 16.736 19.685 1.00 46.22 294 LYS A C 1
ATOM 2403 O O . LYS A 1 294 ? -4.311 17.046 20.718 1.00 46.22 294 LYS A O 1
#

pLDDT: mean 74.5, std 17.45, range [39.91, 97.81]

Radius of gyration: 39.83 Å; chains: 1; bounding box: 87×42×106 Å

Foldseek 3Di:
DFKFKWWQDPNDIDDRDHLVRLLVVQAAQQIWMDMPPDPDTDGLVVDPSSPVRHDDPDPPDPCVVVCPPPKFKWWQDLNDIDDRDDLVRVLVDAFAQQTWMDMPPDPDTDGPVVDPSCPVRHDHDPDDDPVNVVVVVVVVVVLVVVVVVLVVVVVVVLVVLVVVVVVVVVVVVVVVCVVVVVLPPFPDPDPPDPNDDDPVNCVVQQWAFLDDPPDPPCDPLNPVVVVVVVVVCVVVGTDIGHPVCVVCVCVVVVVVVVSVVVSVVVVVVSVVVSVVVVVVVSVVSSVVVVPPDD